Protein AF-A0A256W3R0-F1 (afdb_monomer_lite)

Radius of gyration: 32.26 Å; chains: 1; bounding box: 70×65×78 Å

Sequence (314 aa):
LNIANPFIFFFWFGALGFVGKNAVPGEILESTIVFFSGTFITIFSTDVLKSFIGGKIKGFLKPRKEILVNKIVGLLLVTFGIILIFRTLSGFGFFEQLRSNLHWGKKIEAQYNVTAGKSTLYLTLFEDKTFKERIDARGETYISSGNWHFTDSINHVFEIEILKSNLDTIKIPQIRTYKIDYRGITLYTDTSLAAYSPNGFINDANFSIKEINKSTVRIPNINNSEIDCNGWSLNAQQITNVINQSKHIESEVWENDFSTVPCMLNVQIEQAGVLYQIQVNAGGWLSVNVNDSTIYYGNYNNENNGLFLKDRQK

Foldseek 3Di:
DVVPDVVVVVVVVVVLVVLVVPPDVPCSPVSVCVVVVVVVVVVVVVVVVVVVVCVVCVVVDDVVVVVVVVVVVVVVVVVVVVVVVVVVCVVVCVVVVVVVVPCPDWDWDWDWDDDDPDTDIDTDTDDDPPDDDDFDDDPDDGDDDDPDDDPDDDFDKDKDWDCDDPPVPDNDIDIWIWGQDPRGIDGPDVPVCPPDDVVPDDLQADKAWDDKDKFFDDDPPDPLVVDDLPPADDDPVLVSVLSNQWDWDDPVVPVQWWDQHRIWMFIWMADPNDTWTKIDGLGAKIWTDDPPDITITGHPDPVCQVNHPDYTDD

Secondary structure (DSSP, 8-state):
-GGG-HHHHHHHHHHHHHHHHHSPTT-HHHHHHHHHHHHHHHHHHHHHHHHHHHHHHTTT--HHHHHHHHHHHHHHHHHHHHHHHHHHHHHTTHHHHHHHHH--S--EEEEEEEETTEEEEEEEEPPPTT-------BTTB------------S--EEEEEES--SSTT--S-EEEEEEEETTEEEE---TTS----GGG--TTS--EEEEEEEEE---TTS-GGGS--TT----HHHHHHHHHHEEEE-HHHHHHHS---SEEEEEEEEETTEEEEEEEETTSEEEEEETTEEEEEEE--GGGGGGSSSPPP-

pLDDT: mean 74.98, std 22.97, range [28.09, 98.19]

Structure (mmCIF, N/CA/C/O backbone):
data_AF-A0A256W3R0-F1
#
_entry.id   AF-A0A256W3R0-F1
#
loop_
_atom_site.group_PDB
_atom_site.id
_atom_site.type_symbol
_atom_site.label_atom_id
_atom_site.label_alt_id
_atom_site.label_comp_id
_atom_site.label_asym_id
_atom_site.label_entity_id
_atom_site.label_seq_id
_atom_site.pdbx_PDB_ins_code
_atom_site.Cartn_x
_atom_site.Cartn_y
_atom_site.Cartn_z
_atom_site.occupancy
_atom_site.B_iso_or_equiv
_atom_site.auth_seq_id
_atom_site.auth_comp_id
_atom_site.auth_asym_id
_atom_site.auth_atom_id
_atom_site.pdbx_PDB_model_num
ATOM 1 N N . LEU A 1 1 ? -40.811 -0.458 21.568 1.00 55.59 1 LEU A N 1
ATOM 2 C CA . LEU A 1 1 ? -39.475 -0.209 22.159 1.00 55.59 1 LEU A CA 1
ATOM 3 C C . LEU A 1 1 ? -38.354 -0.311 21.117 1.00 55.59 1 LEU A C 1
ATOM 5 O O . LEU A 1 1 ? -37.564 0.613 21.030 1.00 55.59 1 LEU A O 1
ATOM 9 N N . ASN A 1 2 ? -38.315 -1.359 20.281 1.00 61.06 2 ASN A N 1
ATOM 10 C CA . ASN A 1 2 ? -37.200 -1.588 19.343 1.00 61.06 2 ASN A CA 1
ATOM 11 C C . ASN A 1 2 ? -37.117 -0.597 18.160 1.00 61.06 2 ASN A C 1
ATOM 13 O O . ASN A 1 2 ? -36.021 -0.219 17.778 1.00 61.06 2 ASN A O 1
ATOM 17 N N . ILE A 1 3 ? -38.235 -0.088 17.629 1.00 66.94 3 ILE A N 1
ATOM 18 C CA . ILE A 1 3 ? -38.214 0.892 16.514 1.00 66.94 3 ILE A CA 1
ATOM 19 C C . ILE A 1 3 ? -37.519 2.216 16.892 1.00 66.94 3 ILE A C 1
ATOM 21 O O . ILE A 1 3 ? -36.976 2.896 16.030 1.00 66.94 3 ILE A O 1
ATOM 25 N N . ALA A 1 4 ? -37.484 2.568 18.180 1.00 78.31 4 ALA A N 1
ATOM 26 C CA . ALA A 1 4 ? -36.849 3.798 18.650 1.00 78.31 4 ALA A CA 1
ATOM 27 C C . ALA A 1 4 ? -35.314 3.702 18.750 1.00 78.31 4 ALA A C 1
ATOM 29 O O . ALA A 1 4 ? -34.669 4.706 19.037 1.00 78.31 4 ALA A O 1
ATOM 30 N N . ASN A 1 5 ? -34.719 2.517 18.552 1.00 82.56 5 ASN A N 1
ATOM 31 C CA . ASN A 1 5 ? -33.272 2.342 18.614 1.00 82.56 5 ASN A CA 1
ATOM 32 C C . ASN A 1 5 ? -32.648 2.509 17.212 1.00 82.56 5 ASN A C 1
ATOM 34 O O . ASN A 1 5 ? -32.756 1.588 16.397 1.00 82.56 5 ASN A O 1
ATOM 38 N N . PRO A 1 6 ? -31.941 3.619 16.927 1.00 80.94 6 PRO A N 1
ATOM 39 C CA . PRO A 1 6 ? -31.347 3.858 15.613 1.00 80.94 6 PRO A CA 1
ATOM 40 C C . PRO A 1 6 ? -30.307 2.796 15.213 1.00 80.94 6 PRO A C 1
ATOM 42 O O . PRO A 1 6 ? -30.136 2.524 14.027 1.00 80.94 6 PRO A O 1
ATOM 45 N N . PHE A 1 7 ? -29.658 2.130 16.178 1.00 80.38 7 PHE A N 1
ATOM 46 C CA . PHE A 1 7 ? -28.685 1.064 15.901 1.00 80.38 7 PHE A CA 1
ATOM 47 C C . PHE A 1 7 ? -29.295 -0.164 15.230 1.00 80.38 7 PHE A C 1
ATOM 49 O O . PHE A 1 7 ? -28.586 -0.885 14.531 1.00 80.38 7 PHE A O 1
ATOM 56 N N . ILE A 1 8 ? -30.602 -0.389 15.385 1.00 85.62 8 ILE A N 1
ATOM 57 C CA . ILE A 1 8 ? -31.283 -1.484 14.690 1.00 85.62 8 ILE A CA 1
ATOM 58 C C . ILE A 1 8 ? -31.265 -1.255 13.178 1.00 85.62 8 ILE A C 1
ATOM 60 O O . ILE A 1 8 ? -31.042 -2.202 12.429 1.00 85.62 8 ILE A O 1
ATOM 64 N N . PHE A 1 9 ? -31.412 -0.011 12.718 1.00 87.56 9 PHE A N 1
ATOM 65 C CA . PHE A 1 9 ? -31.305 0.296 11.293 1.00 87.56 9 PHE A CA 1
ATOM 66 C C . PHE A 1 9 ? -29.887 0.052 10.776 1.00 87.56 9 PHE A C 1
ATOM 68 O O . PHE A 1 9 ? -29.723 -0.618 9.760 1.00 87.56 9 PHE A O 1
ATOM 75 N N . PHE A 1 10 ? -28.861 0.513 11.500 1.00 88.81 10 PHE A N 1
ATOM 76 C CA . PHE A 1 10 ? -27.463 0.258 11.130 1.00 88.81 10 PHE A CA 1
ATOM 77 C C . PHE A 1 10 ? -27.141 -1.234 11.053 1.00 88.81 10 PHE A C 1
ATOM 79 O O . PHE A 1 10 ? -26.484 -1.669 10.109 1.00 88.81 10 PHE A O 1
ATOM 86 N N . PHE A 1 11 ? -27.639 -2.024 12.005 1.00 89.12 11 PHE A N 1
ATOM 87 C CA . PHE A 1 11 ? -27.502 -3.475 11.975 1.00 89.12 11 PHE A CA 1
ATOM 88 C C . PHE A 1 11 ? -28.120 -4.074 10.704 1.00 89.12 11 PHE A C 1
ATOM 90 O O . PHE A 1 11 ? -27.449 -4.830 10.006 1.00 89.12 11 PHE A O 1
ATOM 97 N N . TRP A 1 12 ? -29.360 -3.708 10.365 1.00 91.06 12 TRP A N 1
ATOM 98 C CA . TRP A 1 12 ? -30.035 -4.257 9.186 1.00 91.06 12 TRP A CA 1
ATOM 99 C C . TRP A 1 12 ? -29.390 -3.820 7.867 1.00 91.06 12 TRP A C 1
ATOM 101 O O . TRP A 1 12 ? -29.230 -4.651 6.975 1.00 91.06 12 TRP A O 1
ATOM 111 N N . PHE A 1 13 ? -28.946 -2.565 7.748 1.00 91.94 13 PHE A N 1
ATOM 112 C CA . PHE A 1 13 ? -28.190 -2.112 6.575 1.00 91.94 13 PHE A CA 1
ATOM 113 C C . PHE A 1 13 ? -26.840 -2.825 6.447 1.00 91.94 13 PHE A C 1
ATOM 115 O O . PHE A 1 13 ? -26.470 -3.252 5.354 1.00 91.94 13 PHE A O 1
ATOM 122 N N . GLY A 1 14 ? -26.124 -3.010 7.559 1.00 93.00 14 GLY A N 1
ATOM 123 C CA . GLY A 1 14 ? -24.871 -3.762 7.580 1.00 93.00 14 GLY A CA 1
ATOM 124 C C . GLY A 1 14 ? -25.066 -5.226 7.186 1.00 93.00 14 GLY A C 1
ATOM 125 O O . GLY A 1 14 ? -24.308 -5.750 6.373 1.00 93.00 14 GLY A O 1
ATOM 126 N N . ALA A 1 15 ? -26.115 -5.869 7.702 1.00 91.94 15 ALA A N 1
ATOM 127 C CA . ALA A 1 15 ? -26.469 -7.240 7.354 1.00 91.94 15 ALA A CA 1
ATOM 128 C C . ALA A 1 15 ? -26.817 -7.386 5.862 1.00 91.94 15 ALA A C 1
ATOM 130 O O . ALA A 1 15 ? -26.332 -8.314 5.220 1.00 91.94 15 ALA A O 1
ATOM 131 N N . LEU A 1 16 ? -27.579 -6.444 5.289 1.00 91.50 16 LEU A N 1
ATOM 132 C CA . LEU A 1 16 ? -27.865 -6.411 3.849 1.00 91.50 16 LEU A CA 1
ATOM 133 C C . LEU A 1 16 ? -26.581 -6.317 3.015 1.00 91.50 16 LEU A C 1
ATOM 135 O O . LEU A 1 16 ? -26.399 -7.100 2.084 1.00 91.50 16 LEU A O 1
ATOM 139 N N . GLY A 1 17 ? -25.667 -5.407 3.368 1.00 90.81 17 GLY A N 1
ATOM 140 C CA . GLY A 1 17 ? -24.382 -5.275 2.676 1.00 90.81 17 GLY A CA 1
ATOM 141 C C . GLY A 1 17 ? -23.506 -6.526 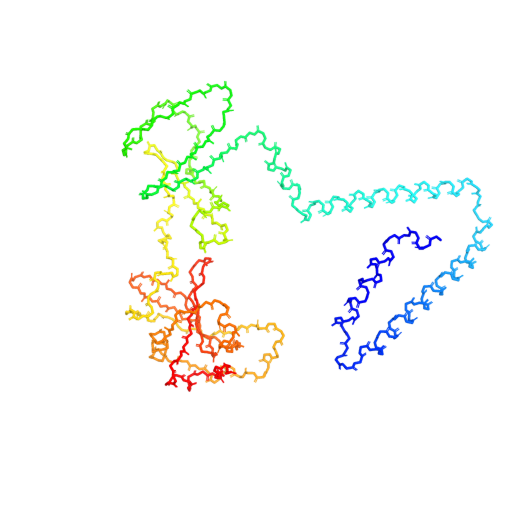2.803 1.00 90.81 17 GLY A C 1
ATOM 142 O O . GLY A 1 17 ? -22.881 -6.954 1.833 1.00 90.81 17 GLY A O 1
ATOM 143 N N . PHE A 1 18 ? -23.494 -7.149 3.983 1.00 91.75 18 PHE A N 1
ATOM 144 C CA . PHE A 1 18 ? -22.733 -8.369 4.239 1.00 91.75 18 PHE A CA 1
ATOM 145 C C . PHE A 1 18 ? -23.254 -9.565 3.434 1.00 91.75 18 PHE A C 1
ATOM 147 O O . PHE A 1 18 ? -22.459 -10.276 2.821 1.00 91.75 18 PHE A O 1
ATOM 154 N N . VAL A 1 19 ? -24.571 -9.782 3.403 1.00 91.69 19 VAL A N 1
ATOM 155 C CA . VAL A 1 19 ? -25.177 -10.866 2.614 1.00 91.69 19 VAL A CA 1
ATOM 156 C C . VAL A 1 19 ? -24.982 -10.611 1.122 1.00 91.69 19 VAL A C 1
ATOM 158 O O . VAL A 1 19 ? -24.595 -11.526 0.404 1.00 91.69 19 VAL A O 1
ATOM 161 N N . GLY A 1 20 ? -25.152 -9.367 0.662 1.00 88.12 20 GLY A N 1
ATOM 162 C CA . GLY A 1 20 ? -24.947 -9.009 -0.742 1.00 88.12 20 GLY A CA 1
ATOM 163 C C . GLY A 1 20 ? -23.524 -9.282 -1.239 1.00 88.12 20 GLY A C 1
ATOM 164 O O . GLY A 1 20 ? -23.352 -9.754 -2.356 1.00 88.12 20 GLY A O 1
ATOM 165 N N . LYS A 1 21 ? -22.504 -9.042 -0.403 1.00 89.00 21 LYS A N 1
ATOM 166 C CA . LYS A 1 21 ? -21.099 -9.299 -0.760 1.00 89.00 21 LYS A CA 1
ATOM 167 C C . LYS A 1 21 ? -20.730 -10.788 -0.760 1.00 89.00 21 LYS A C 1
ATOM 169 O O . LYS A 1 21 ? -19.863 -11.187 -1.528 1.00 89.00 21 LYS A O 1
ATOM 174 N N . ASN A 1 22 ? -21.334 -11.584 0.122 1.00 87.69 22 ASN A N 1
ATOM 175 C CA . ASN A 1 22 ? -20.954 -12.987 0.336 1.00 87.69 22 ASN A CA 1
ATOM 176 C C . ASN A 1 22 ? -21.900 -13.997 -0.331 1.00 87.69 22 ASN A C 1
ATOM 178 O O . ASN A 1 22 ? -21.704 -15.201 -0.180 1.00 87.69 22 ASN A O 1
ATOM 182 N N . ALA A 1 23 ? -22.935 -13.532 -1.029 1.00 86.88 23 ALA A N 1
ATOM 183 C CA . ALA 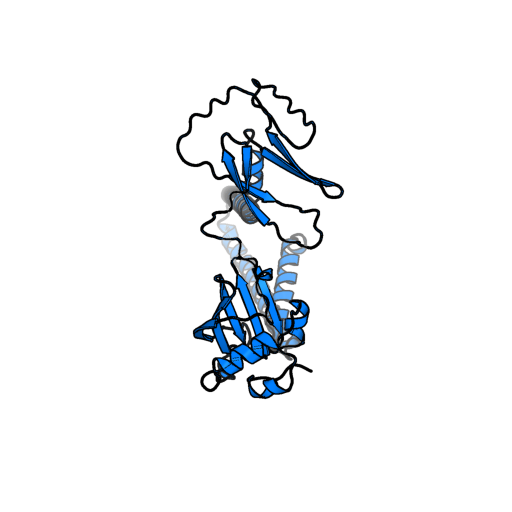A 1 23 ? -23.847 -14.405 -1.747 1.00 86.88 23 ALA A CA 1
ATOM 184 C C . ALA A 1 23 ? -23.149 -15.091 -2.931 1.00 86.88 23 ALA A C 1
ATOM 186 O O . ALA A 1 23 ? -22.358 -14.476 -3.650 1.00 86.88 23 ALA A O 1
ATOM 187 N N . VAL A 1 24 ? -23.483 -16.364 -3.153 1.00 83.81 24 VAL A N 1
ATOM 188 C CA . VAL A 1 24 ? -23.011 -17.121 -4.317 1.00 83.81 24 VAL A CA 1
ATOM 189 C C . VAL A 1 24 ? -23.546 -16.454 -5.596 1.00 83.81 24 VAL A C 1
ATOM 191 O O . VAL A 1 24 ? -24.736 -16.113 -5.650 1.00 83.81 24 VAL A O 1
ATOM 194 N N . PRO A 1 25 ? -22.704 -16.239 -6.628 1.00 77.69 25 PRO A N 1
ATOM 195 C CA . PRO A 1 25 ? -23.140 -15.634 -7.883 1.00 77.69 25 PRO A CA 1
ATOM 196 C C . PRO A 1 25 ? -24.306 -16.423 -8.497 1.00 77.69 25 PRO A C 1
ATOM 198 O O . PRO A 1 25 ? -24.154 -17.591 -8.833 1.00 77.69 25 PRO A O 1
ATOM 201 N N . GLY A 1 26 ? -25.472 -15.782 -8.633 1.00 82.38 26 GLY A N 1
ATOM 202 C CA . GLY A 1 26 ? -26.696 -16.399 -9.167 1.00 82.38 26 GLY A CA 1
ATOM 203 C C . GLY A 1 26 ? -27.742 -16.823 -8.124 1.00 82.38 26 GLY A C 1
ATOM 204 O O . GLY A 1 26 ? -28.896 -17.012 -8.494 1.00 82.38 26 GLY A O 1
ATOM 205 N N . GLU A 1 27 ? -27.402 -16.871 -6.829 1.00 85.06 27 GLU A N 1
ATOM 206 C CA . GLU A 1 27 ? -28.286 -17.366 -5.748 1.00 85.06 27 GLU A CA 1
ATOM 207 C C . GLU A 1 27 ? -28.503 -16.337 -4.617 1.00 85.06 27 GLU A C 1
ATOM 209 O O . GLU A 1 27 ? -28.753 -16.664 -3.452 1.00 85.06 27 GLU A O 1
ATOM 214 N N . ILE A 1 28 ? -28.423 -15.047 -4.954 1.00 87.12 28 ILE A N 1
ATOM 215 C CA . ILE A 1 28 ? -28.538 -13.935 -3.993 1.00 87.12 28 ILE A CA 1
ATOM 216 C C . ILE A 1 28 ? -29.867 -13.984 -3.230 1.00 87.12 28 ILE A C 1
ATOM 218 O O . ILE A 1 28 ? -29.914 -13.733 -2.023 1.00 87.12 28 ILE A O 1
ATOM 222 N N . LEU A 1 29 ? -30.953 -14.319 -3.928 1.00 88.25 29 LEU A N 1
ATOM 223 C CA . LEU A 1 29 ? -32.300 -14.308 -3.369 1.00 88.25 29 LEU A CA 1
ATOM 224 C C . LEU A 1 29 ? -32.489 -15.427 -2.333 1.00 88.25 29 LEU A C 1
ATOM 226 O O . LEU A 1 29 ? -33.013 -15.170 -1.250 1.00 88.25 29 LEU A O 1
ATOM 230 N N . GLU A 1 30 ? -31.987 -16.631 -2.612 1.00 89.50 30 GLU A N 1
ATOM 231 C CA . GLU A 1 30 ? -32.064 -17.771 -1.692 1.00 89.50 30 GLU A CA 1
ATOM 232 C C . GLU A 1 30 ? -31.201 -17.548 -0.446 1.00 89.50 30 GLU A C 1
ATOM 234 O O . GLU A 1 30 ? -31.698 -17.650 0.679 1.00 89.50 30 GLU A O 1
ATOM 239 N N . SER A 1 31 ? -29.950 -17.114 -0.634 1.00 87.62 31 SER A N 1
ATOM 240 C CA . SER A 1 31 ? -29.038 -16.784 0.471 1.00 87.62 31 SER A CA 1
ATOM 241 C C . SER A 1 31 ? -29.624 -15.709 1.396 1.00 87.62 31 SER A C 1
ATOM 243 O O . SER A 1 31 ? -29.526 -15.800 2.623 1.00 87.62 31 SER A O 1
ATOM 245 N N . THR A 1 32 ? -30.296 -14.709 0.817 1.00 92.12 32 THR A N 1
ATOM 246 C CA . THR A 1 32 ? -30.969 -13.646 1.574 1.00 92.12 32 THR A CA 1
ATOM 247 C C . THR A 1 32 ? -32.156 -14.192 2.363 1.00 92.12 32 THR A C 1
ATOM 249 O O . THR A 1 32 ? -32.267 -13.931 3.561 1.00 92.12 32 THR A O 1
ATOM 252 N N . ILE A 1 33 ? -33.028 -14.990 1.742 1.00 93.94 33 ILE A N 1
ATOM 253 C CA . ILE A 1 33 ? -34.192 -15.562 2.431 1.00 93.94 33 ILE A CA 1
ATOM 254 C C . ILE A 1 33 ? -33.752 -16.439 3.607 1.00 93.94 33 ILE A C 1
ATOM 256 O O . ILE A 1 33 ? -34.285 -16.287 4.709 1.00 93.94 33 ILE A O 1
ATOM 260 N N . VAL A 1 34 ? -32.761 -17.313 3.413 1.00 93.69 34 VAL A N 1
ATOM 261 C CA . VAL A 1 34 ? -32.256 -18.207 4.468 1.00 93.69 34 VAL A CA 1
ATOM 262 C C . VAL A 1 34 ? -31.648 -17.406 5.622 1.00 93.69 34 VAL A C 1
ATOM 264 O O . VAL A 1 34 ? -31.989 -17.641 6.783 1.00 93.69 34 VAL A O 1
ATOM 267 N N . PHE A 1 35 ? -30.816 -16.405 5.324 1.00 93.62 35 PHE A N 1
ATOM 268 C CA . PHE A 1 35 ? -30.187 -15.576 6.351 1.00 93.62 35 PHE A CA 1
ATOM 269 C C . PHE A 1 35 ? -31.214 -14.790 7.181 1.00 93.62 35 PHE A C 1
ATOM 271 O O . PHE A 1 35 ? -31.195 -14.825 8.417 1.00 93.62 35 PHE A O 1
ATOM 278 N N . PHE A 1 36 ? -32.133 -14.085 6.516 1.00 94.44 36 PHE A N 1
ATOM 279 C CA . PHE A 1 36 ? -33.106 -13.238 7.204 1.00 94.44 36 PHE A CA 1
ATOM 280 C C . PHE A 1 36 ? -34.143 -14.069 7.959 1.00 94.44 36 PHE A C 1
ATOM 282 O O . PHE A 1 36 ? -34.451 -13.743 9.105 1.00 94.44 36 PHE A O 1
ATOM 289 N N . SER A 1 37 ? -34.636 -15.168 7.381 1.00 96.06 37 SER A N 1
ATOM 290 C CA . SER A 1 37 ? -35.574 -16.062 8.073 1.00 96.06 37 SER A CA 1
ATOM 291 C C . SER A 1 37 ? -34.955 -16.675 9.332 1.00 96.06 37 SER A C 1
ATOM 293 O O . SER A 1 37 ? -35.567 -16.605 10.399 1.00 96.06 37 SER A O 1
ATOM 295 N N . GLY A 1 38 ? -33.714 -17.172 9.259 1.00 95.75 38 GLY A N 1
ATOM 296 C CA . GLY A 1 38 ? -32.992 -17.686 10.425 1.00 95.75 38 GLY A CA 1
ATOM 297 C C . GLY A 1 38 ? -32.769 -16.616 11.499 1.00 95.75 38 GLY A C 1
ATOM 298 O O . GLY A 1 38 ? -32.962 -16.871 12.693 1.00 95.75 38 GLY A O 1
ATOM 299 N N . THR A 1 39 ? -32.448 -15.387 11.084 1.00 94.38 39 THR A N 1
ATOM 300 C CA . THR A 1 39 ? -32.289 -14.246 11.999 1.00 94.38 39 THR A CA 1
ATOM 301 C C . THR A 1 39 ? -33.607 -13.902 12.701 1.00 94.38 39 THR A C 1
ATOM 303 O O . THR A 1 39 ? -33.631 -13.766 13.926 1.00 94.38 39 THR A O 1
ATOM 306 N N . PHE A 1 40 ? -34.722 -13.819 11.967 1.00 93.62 40 PHE A N 1
ATOM 307 C CA . PHE A 1 40 ? -36.040 -13.533 12.544 1.00 93.62 40 PHE A CA 1
ATOM 308 C C . PHE A 1 40 ? -36.514 -14.621 13.503 1.00 93.62 40 PHE A C 1
ATOM 310 O O . PHE A 1 40 ? -37.000 -14.292 14.585 1.00 93.62 40 PHE A O 1
ATOM 317 N N . ILE A 1 41 ? -36.332 -15.895 13.147 1.00 97.25 41 ILE A N 1
ATOM 318 C CA . ILE A 1 41 ? -36.652 -17.023 14.028 1.00 97.25 41 ILE A CA 1
ATOM 319 C C . ILE A 1 41 ? -35.844 -16.911 15.320 1.00 97.25 41 ILE A C 1
ATOM 321 O O . ILE A 1 41 ? -36.417 -16.976 16.401 1.00 97.25 41 ILE A O 1
ATOM 325 N N . THR A 1 42 ? -34.538 -16.659 15.229 1.00 95.31 42 THR A N 1
ATOM 326 C CA . THR A 1 42 ? -33.675 -16.529 16.411 1.00 95.31 42 THR A CA 1
ATOM 327 C C . THR A 1 42 ? -34.110 -15.373 17.311 1.00 95.31 42 THR A C 1
ATOM 329 O O . THR A 1 42 ? -34.210 -15.551 18.527 1.00 95.31 42 THR A O 1
ATOM 332 N N . ILE A 1 43 ? -34.411 -14.200 16.740 1.00 92.44 43 ILE A N 1
ATOM 333 C CA . ILE A 1 43 ? -34.906 -13.040 17.499 1.00 92.44 43 ILE A CA 1
ATOM 334 C C . ILE A 1 43 ? -36.232 -13.383 18.181 1.00 92.44 43 ILE A C 1
ATOM 336 O O . ILE A 1 43 ? -36.367 -13.188 19.389 1.00 92.44 43 ILE A O 1
ATOM 340 N N . PHE A 1 44 ? -37.179 -13.950 17.433 1.00 93.31 44 PHE A N 1
ATOM 341 C CA . PHE A 1 44 ? -38.486 -14.342 17.949 1.00 93.31 44 PHE A CA 1
ATOM 342 C C . PHE A 1 44 ? -38.367 -15.369 19.081 1.00 93.31 44 PHE A C 1
ATOM 344 O O . PHE A 1 44 ? -38.905 -15.155 20.166 1.00 93.31 44 PHE A O 1
ATOM 351 N N . SER A 1 45 ? -37.605 -16.446 18.874 1.00 96.06 45 SER A N 1
ATOM 352 C CA . SER A 1 45 ? -37.345 -17.469 19.889 1.00 96.06 45 SER A CA 1
ATOM 353 C C . SER A 1 45 ? -36.694 -16.874 21.134 1.00 96.06 45 SER A C 1
ATOM 355 O O . SER A 1 45 ? -37.090 -17.199 22.253 1.00 96.06 45 SER A O 1
ATOM 357 N N . THR A 1 46 ? -35.734 -15.966 20.958 1.00 94.25 46 THR A N 1
ATOM 358 C CA . THR A 1 46 ? -35.061 -15.295 22.073 1.00 94.25 46 THR A CA 1
ATOM 359 C C . THR A 1 46 ? -36.027 -14.406 22.858 1.00 94.25 46 THR A C 1
ATOM 361 O O . THR A 1 46 ? -35.981 -14.390 24.087 1.00 94.25 46 THR A O 1
ATOM 364 N N . ASP A 1 47 ? -36.932 -13.689 22.193 1.00 92.25 47 ASP A N 1
ATOM 365 C CA . ASP A 1 47 ? -37.907 -12.823 22.863 1.00 92.25 47 ASP A CA 1
ATOM 366 C C . ASP A 1 47 ? -39.013 -13.617 23.572 1.00 92.25 47 ASP A C 1
ATOM 368 O O . ASP A 1 47 ? -39.372 -13.289 24.708 1.00 92.25 47 ASP A O 1
ATOM 372 N N . VAL A 1 48 ? -39.482 -14.720 22.978 1.00 94.62 48 VAL A N 1
ATOM 373 C CA . VAL A 1 48 ? -40.375 -15.676 23.656 1.00 94.62 48 VAL A CA 1
ATOM 374 C C . VAL A 1 48 ? -39.692 -16.245 24.901 1.00 94.62 48 VAL A C 1
ATOM 376 O O . VAL A 1 48 ? -40.288 -16.262 25.981 1.00 94.62 48 VAL A O 1
ATOM 379 N N . LEU A 1 49 ? -38.422 -16.643 24.785 1.00 94.44 49 LEU A N 1
ATOM 380 C CA . LEU A 1 49 ? -37.646 -17.174 25.902 1.00 94.44 49 LEU A CA 1
ATOM 381 C C . LEU A 1 49 ? -37.473 -16.136 27.021 1.00 94.44 49 LEU A C 1
ATOM 383 O O . LEU A 1 49 ? -37.676 -16.465 28.190 1.00 94.44 49 LEU A O 1
ATOM 387 N N . LYS A 1 50 ? -37.168 -14.875 26.689 1.00 88.81 50 LYS A N 1
ATOM 388 C CA . LYS A 1 50 ? -37.099 -13.777 27.670 1.00 88.81 50 LYS A CA 1
ATOM 389 C C . LYS A 1 50 ? -38.427 -13.576 28.392 1.00 88.81 50 LYS A C 1
ATOM 391 O O . LYS A 1 50 ? -38.426 -13.394 29.606 1.00 88.81 50 LYS A O 1
ATOM 396 N N . SER A 1 51 ? -39.546 -13.623 27.670 1.00 91.44 51 SER A N 1
ATOM 397 C CA . SER A 1 51 ? -40.881 -13.475 28.259 1.00 91.44 51 SER A CA 1
ATOM 398 C C . SER A 1 51 ? -41.195 -14.617 29.233 1.00 91.44 51 SER A C 1
ATOM 400 O O . SER A 1 51 ? -41.624 -14.386 30.367 1.00 91.44 51 SER A O 1
ATOM 402 N N . PHE A 1 52 ? -40.867 -15.853 28.841 1.00 93.31 52 PHE A N 1
ATOM 403 C CA . PHE A 1 52 ? -41.030 -17.032 29.690 1.00 93.31 52 PHE A CA 1
ATOM 404 C C . PHE A 1 52 ? -40.164 -16.966 30.957 1.00 93.31 52 PHE A C 1
ATOM 406 O O . PHE A 1 52 ? -40.646 -17.187 32.071 1.00 93.31 52 PHE A O 1
ATOM 413 N N . ILE A 1 53 ? -38.886 -16.612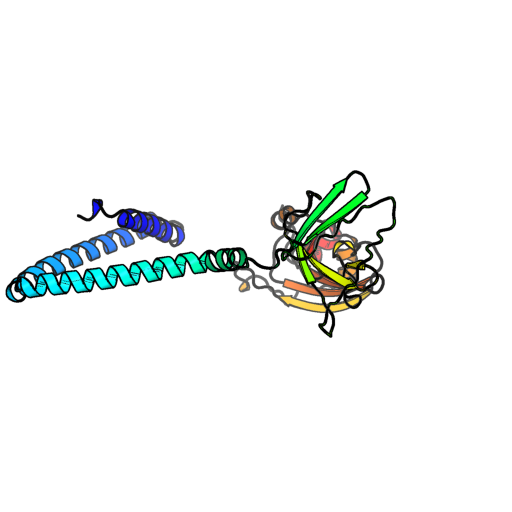 30.802 1.00 91.94 53 ILE A N 1
ATOM 414 C CA . ILE A 1 53 ? -37.951 -16.442 31.918 1.00 91.94 53 ILE A CA 1
ATOM 415 C C . ILE A 1 53 ? -38.406 -15.296 32.831 1.00 91.94 53 ILE A C 1
ATOM 417 O O . ILE A 1 53 ? -38.388 -15.447 34.053 1.00 91.94 53 ILE A O 1
ATOM 421 N N . GLY A 1 54 ? -38.881 -14.184 32.267 1.00 88.69 54 GLY A N 1
ATOM 422 C CA . GLY A 1 54 ? -39.411 -13.047 33.019 1.00 88.69 54 GLY A CA 1
ATOM 423 C C . GLY A 1 54 ? -40.557 -13.443 33.951 1.00 88.69 54 GLY A C 1
ATOM 424 O O . GLY A 1 54 ? -40.584 -13.019 35.107 1.00 88.69 54 GLY A O 1
ATOM 425 N N . GLY A 1 55 ? -41.442 -14.336 33.495 1.00 87.88 55 GLY A N 1
ATOM 426 C CA . GLY A 1 55 ? -42.512 -14.906 34.317 1.00 87.88 55 GLY A CA 1
ATOM 427 C C . GLY A 1 55 ? -41.999 -15.651 35.554 1.00 87.88 55 GLY A C 1
ATOM 428 O O . GLY A 1 55 ? -42.523 -15.451 36.650 1.00 87.88 55 GLY A O 1
ATOM 429 N N . LYS A 1 56 ? -40.931 -16.449 35.415 1.00 86.50 56 LYS A N 1
ATOM 430 C CA . LYS A 1 56 ? -40.307 -17.166 36.544 1.00 86.50 56 LYS A CA 1
ATOM 431 C C . LYS A 1 56 ? -39.492 -16.252 37.460 1.00 86.50 56 LYS A C 1
ATOM 433 O O . LYS A 1 56 ? -39.494 -16.438 38.674 1.00 86.50 56 LYS A O 1
ATOM 438 N N . ILE A 1 57 ? -38.813 -15.253 36.900 1.00 87.50 57 ILE A N 1
ATOM 439 C CA . ILE A 1 57 ? -37.953 -14.333 37.658 1.00 87.50 57 ILE A CA 1
ATOM 440 C C . ILE A 1 57 ? -38.774 -13.313 38.467 1.00 87.50 57 ILE A C 1
ATOM 442 O O . ILE A 1 57 ? -38.292 -12.816 39.488 1.00 87.50 57 ILE A O 1
ATOM 446 N N . LYS A 1 58 ? -40.033 -13.045 38.092 1.00 80.00 58 LYS A N 1
ATOM 447 C CA . LYS A 1 58 ? -40.916 -12.090 38.788 1.00 80.00 58 LYS A CA 1
ATOM 448 C C . LYS A 1 58 ? -41.051 -12.358 40.295 1.00 80.00 58 LYS A C 1
ATOM 450 O O . LYS A 1 58 ? -41.155 -11.411 41.066 1.00 80.00 58 LYS A O 1
ATOM 455 N N . GLY A 1 59 ? -40.986 -13.619 40.734 1.00 81.25 59 GLY A N 1
ATOM 456 C CA . GLY A 1 59 ? -41.010 -13.974 42.162 1.00 81.25 59 GLY A CA 1
ATOM 457 C C . GLY A 1 59 ? -39.725 -13.625 42.932 1.00 81.25 59 GLY A C 1
ATOM 458 O O . GLY A 1 59 ? -39.754 -13.481 44.152 1.00 81.25 59 GLY A O 1
ATOM 459 N N . PHE A 1 60 ? -38.599 -13.460 42.235 1.00 80.94 60 PHE A N 1
ATOM 460 C CA . PHE A 1 60 ? -37.282 -13.200 42.826 1.00 80.94 60 PHE A CA 1
ATOM 461 C C . PHE A 1 60 ? -36.914 -11.704 42.842 1.00 80.94 60 PHE A C 1
ATOM 463 O O . PHE A 1 60 ? -36.098 -11.255 43.653 1.00 80.94 60 PHE A O 1
ATOM 470 N N . LEU A 1 61 ? -37.542 -10.902 41.978 1.00 80.69 61 LEU A N 1
ATOM 471 C CA . LEU A 1 61 ? -37.300 -9.465 41.862 1.00 80.69 61 LEU A CA 1
ATOM 472 C C . LEU A 1 61 ? -38.113 -8.676 42.893 1.00 80.69 61 LEU A C 1
ATOM 474 O O . LEU A 1 61 ? -39.178 -8.133 42.616 1.00 80.69 61 LEU A O 1
ATOM 478 N N . LYS A 1 62 ? -37.579 -8.570 44.114 1.00 87.25 62 LYS A N 1
ATOM 479 C CA . LYS A 1 62 ? -38.055 -7.558 45.070 1.00 87.25 62 LYS A CA 1
ATOM 480 C C . LYS A 1 62 ? -37.720 -6.153 44.530 1.00 87.25 62 LYS A C 1
ATOM 482 O O . LYS A 1 62 ? -36.607 -5.982 44.028 1.00 87.25 62 LYS A O 1
ATOM 487 N N . PRO A 1 63 ? -38.567 -5.124 44.740 1.00 88.31 63 PRO A N 1
ATOM 488 C CA . PRO A 1 63 ? -38.354 -3.766 44.207 1.00 88.31 63 PRO A CA 1
ATOM 489 C C . PRO A 1 63 ? -36.964 -3.177 44.504 1.00 88.31 63 PRO A C 1
ATOM 491 O O . PRO A 1 63 ? -36.362 -2.486 43.688 1.00 88.31 63 PRO A O 1
ATOM 494 N N . ARG A 1 64 ? -36.389 -3.511 45.669 1.00 89.44 64 ARG A N 1
ATOM 495 C CA . ARG A 1 64 ? -35.034 -3.076 46.054 1.00 89.44 64 ARG A CA 1
ATOM 496 C C . ARG A 1 64 ? -33.924 -3.675 45.179 1.00 89.44 64 ARG A C 1
ATOM 498 O O . ARG A 1 64 ? -32.895 -3.035 44.988 1.00 89.44 64 ARG A O 1
ATOM 505 N N . LYS A 1 65 ? -34.099 -4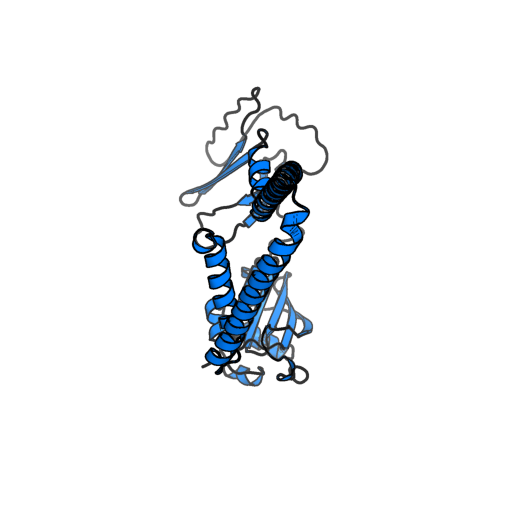.903 44.680 1.00 89.69 65 LYS A N 1
ATOM 506 C CA . LYS A 1 65 ? -33.119 -5.583 43.819 1.00 89.69 65 LYS A CA 1
ATOM 507 C C . LYS A 1 65 ? -33.177 -5.052 42.388 1.00 89.69 65 LYS A C 1
ATOM 509 O O . LYS A 1 65 ? -32.125 -4.898 41.784 1.00 89.69 65 LYS A O 1
ATOM 514 N N . GLU A 1 66 ? -34.358 -4.691 41.894 1.00 88.75 66 GLU A N 1
ATOM 515 C CA . GLU A 1 66 ? -34.528 -4.087 40.566 1.00 88.75 66 GLU A CA 1
ATOM 516 C C . GLU A 1 66 ? -33.783 -2.749 40.442 1.00 88.75 66 GLU A C 1
ATOM 518 O O . GLU A 1 66 ? -33.025 -2.540 39.498 1.00 88.75 66 GLU A O 1
ATOM 523 N N . ILE A 1 67 ? -33.884 -1.886 41.460 1.00 93.38 67 ILE A N 1
ATOM 524 C CA . ILE A 1 67 ? -33.142 -0.615 41.499 1.00 93.38 67 ILE A CA 1
ATOM 525 C C . ILE A 1 67 ? -31.622 -0.852 41.508 1.00 93.38 67 ILE A C 1
ATOM 527 O O . ILE A 1 67 ? -30.881 -0.123 40.848 1.00 93.38 67 ILE A O 1
ATOM 531 N N . LEU A 1 68 ? -31.143 -1.868 42.238 1.00 92.81 68 LEU A N 1
ATOM 532 C CA . LEU A 1 68 ? -29.719 -2.215 42.273 1.00 92.81 68 LEU A CA 1
ATOM 533 C C . LEU A 1 68 ? -29.230 -2.699 40.900 1.00 92.81 68 LEU A C 1
ATOM 535 O O . LEU A 1 68 ? -28.183 -2.253 40.439 1.00 92.81 68 LEU A O 1
ATOM 539 N N . VAL A 1 69 ? -30.002 -3.563 40.236 1.00 91.75 69 VAL A N 1
ATOM 540 C CA . VAL A 1 69 ? -29.684 -4.063 38.891 1.00 91.75 69 VAL A CA 1
ATOM 541 C C . VAL A 1 69 ? -29.643 -2.912 37.887 1.00 91.75 69 VAL A C 1
ATOM 543 O O . VAL A 1 69 ? -28.658 -2.787 37.166 1.00 91.75 69 VAL A O 1
ATOM 546 N N . ASN A 1 70 ? -30.633 -2.016 37.895 1.00 92.25 70 ASN A N 1
ATOM 547 C CA . ASN A 1 70 ? -30.660 -0.870 36.981 1.00 92.25 70 ASN A CA 1
ATOM 548 C C . ASN A 1 70 ? -29.460 0.069 37.186 1.00 92.25 70 ASN A C 1
ATOM 550 O O . ASN A 1 70 ? -28.899 0.564 36.210 1.00 92.25 70 ASN A O 1
ATOM 554 N N . LYS A 1 71 ? -29.005 0.267 38.432 1.00 95.19 71 LYS A N 1
ATOM 555 C CA . LYS A 1 71 ? -27.776 1.029 38.713 1.00 95.19 71 LYS A CA 1
ATOM 556 C C . LYS A 1 71 ? -26.523 0.338 38.174 1.00 95.19 71 LYS A C 1
ATOM 558 O O . LYS A 1 71 ? -25.677 1.012 37.595 1.00 95.19 71 LYS A O 1
ATOM 563 N N . ILE A 1 72 ? -26.407 -0.981 38.341 1.00 96.00 72 ILE A N 1
ATOM 564 C CA . ILE A 1 72 ? -25.267 -1.756 37.827 1.00 96.00 72 ILE A CA 1
ATOM 565 C C . ILE A 1 72 ? -25.238 -1.711 36.296 1.00 96.00 72 ILE A C 1
ATOM 567 O O . ILE A 1 72 ? -24.194 -1.427 35.715 1.00 96.00 72 ILE A O 1
ATOM 571 N N . VAL A 1 73 ? -26.381 -1.932 35.641 1.00 93.31 73 VAL A N 1
ATOM 572 C CA . VAL A 1 73 ? -26.494 -1.869 34.176 1.00 93.31 73 VAL A CA 1
ATOM 573 C C . VAL A 1 73 ? -26.166 -0.465 33.669 1.00 93.31 73 VAL A C 1
ATOM 575 O O . VAL A 1 73 ? -25.401 -0.330 32.720 1.00 93.31 73 VAL A O 1
ATOM 578 N N . GLY A 1 74 ? -26.674 0.580 34.329 1.00 94.56 74 GLY A N 1
ATOM 579 C CA . GLY A 1 74 ? -26.335 1.964 33.998 1.00 94.56 74 GLY A CA 1
ATOM 580 C C . GLY A 1 74 ? -24.835 2.247 34.109 1.00 94.56 74 GLY A C 1
ATOM 581 O O . GLY A 1 74 ? -24.258 2.818 33.188 1.00 94.56 74 GLY A O 1
ATOM 582 N N . LEU A 1 75 ? -24.184 1.795 35.188 1.00 97.31 75 LEU A N 1
ATOM 583 C CA . LEU A 1 75 ? -22.739 1.953 35.370 1.00 97.31 75 LEU A CA 1
ATOM 584 C C . LEU A 1 75 ? -21.949 1.235 34.267 1.00 97.31 75 LEU A C 1
ATOM 586 O O . LEU A 1 75 ? -21.059 1.834 33.672 1.00 97.31 75 LEU A O 1
ATOM 590 N N . LEU A 1 76 ? -22.315 -0.011 33.951 1.00 95.56 76 LEU A N 1
ATOM 591 C CA . LEU A 1 76 ? -21.686 -0.776 32.873 1.00 95.56 76 LEU A CA 1
ATOM 592 C C . LEU A 1 76 ? -21.845 -0.085 31.516 1.00 95.56 76 LEU A C 1
ATOM 594 O O . LEU A 1 76 ? -20.870 0.013 30.775 1.00 95.56 76 LEU A O 1
ATOM 598 N N . LEU A 1 77 ? -23.037 0.432 31.202 1.00 91.75 77 LEU A N 1
ATOM 599 C CA . LEU A 1 77 ? -23.287 1.161 29.956 1.00 91.75 77 LEU A CA 1
ATOM 600 C C . LEU A 1 77 ? -22.454 2.445 29.863 1.00 91.75 77 LEU A C 1
ATOM 602 O O . LEU A 1 77 ? -21.904 2.727 28.800 1.00 91.75 77 LEU A O 1
ATOM 606 N N . VAL A 1 78 ? -22.300 3.191 30.963 1.00 96.50 78 VAL A N 1
ATOM 607 C CA . VAL A 1 78 ? -21.436 4.384 31.010 1.00 96.50 78 VAL A CA 1
ATOM 608 C C . VAL A 1 78 ? -19.973 4.004 30.785 1.00 96.50 78 VAL A C 1
ATOM 610 O O . VAL A 1 78 ? -19.312 4.608 29.943 1.00 96.50 78 VAL A O 1
ATOM 613 N N . THR A 1 79 ? -19.468 2.977 31.474 1.00 96.69 79 THR A N 1
ATOM 614 C CA . THR A 1 79 ? -18.089 2.500 31.288 1.00 96.69 79 THR A CA 1
ATOM 615 C C . THR A 1 79 ? -17.843 2.049 29.848 1.00 96.69 79 THR A C 1
ATOM 617 O O . THR A 1 79 ? -16.833 2.421 29.253 1.00 96.69 79 THR A O 1
ATOM 620 N N . PHE A 1 80 ? -18.780 1.305 29.254 1.00 93.38 80 PHE A N 1
ATOM 621 C CA . PHE A 1 80 ? -18.667 0.848 27.870 1.00 93.38 80 PHE A CA 1
ATOM 622 C C . PHE A 1 80 ? -18.697 2.016 26.875 1.00 93.38 80 PHE A C 1
ATOM 624 O O . PHE A 1 80 ? -17.897 2.051 25.942 1.00 93.38 80 PHE A O 1
ATOM 631 N N . GLY A 1 81 ? -19.565 3.007 27.103 1.00 92.81 81 GLY A N 1
ATOM 632 C CA . GLY A 1 81 ? -19.619 4.233 26.307 1.00 92.81 81 GLY A CA 1
ATOM 633 C C . GLY A 1 81 ? -18.308 5.019 26.349 1.00 92.81 81 GLY A C 1
ATOM 634 O O . GLY A 1 81 ? -17.795 5.402 25.301 1.00 92.81 81 GLY A O 1
ATOM 635 N N . ILE A 1 82 ? -17.715 5.185 27.536 1.00 96.00 82 ILE A N 1
ATOM 636 C CA . ILE A 1 82 ? -16.409 5.840 27.702 1.00 96.00 82 ILE A CA 1
ATOM 637 C C . ILE A 1 82 ? -15.327 5.085 26.920 1.00 96.00 82 ILE A C 1
ATOM 639 O O . ILE A 1 82 ? -14.590 5.701 26.152 1.00 96.00 82 ILE A O 1
ATOM 643 N N . ILE A 1 83 ? -15.260 3.755 27.048 1.00 94.38 83 ILE A N 1
ATOM 644 C CA . ILE A 1 83 ? -14.287 2.925 26.317 1.00 94.38 83 ILE A CA 1
ATOM 645 C C . ILE A 1 83 ? -14.445 3.091 24.800 1.00 94.38 83 ILE A C 1
ATOM 647 O O . ILE A 1 83 ? -13.448 3.248 24.095 1.00 94.38 83 ILE A O 1
ATOM 651 N N . LEU A 1 84 ? -15.680 3.082 24.288 1.00 87.44 84 LEU A N 1
ATOM 652 C CA . LEU A 1 84 ? -15.943 3.256 22.858 1.00 87.44 84 LEU A CA 1
ATOM 653 C C . LEU A 1 84 ? -15.552 4.649 22.357 1.00 87.44 84 LEU A C 1
ATOM 655 O O . LEU A 1 84 ? -14.980 4.752 21.272 1.00 87.44 84 LEU A O 1
ATOM 659 N N . ILE A 1 85 ? -15.797 5.701 23.143 1.00 91.94 85 ILE A N 1
ATOM 660 C CA . ILE A 1 85 ? -15.354 7.064 22.820 1.00 91.94 85 ILE A CA 1
ATOM 661 C C . ILE A 1 85 ? -13.826 7.108 22.749 1.00 91.94 85 ILE A C 1
ATOM 663 O O . ILE A 1 85 ? -13.283 7.524 21.730 1.00 91.94 85 ILE A O 1
ATOM 667 N N . PHE A 1 86 ? -13.122 6.608 23.769 1.00 92.00 86 PHE A N 1
ATOM 668 C CA . PHE A 1 86 ? -11.655 6.593 23.776 1.00 92.00 86 PHE A CA 1
ATOM 669 C C . PHE A 1 86 ? -11.073 5.801 22.606 1.00 92.00 86 PHE A C 1
ATOM 671 O O . PHE A 1 86 ? -10.159 6.287 21.947 1.00 92.00 86 PHE A O 1
ATOM 678 N N . ARG A 1 87 ? -11.621 4.617 22.312 1.00 87.94 87 ARG A N 1
ATOM 679 C CA . ARG A 1 87 ? -11.178 3.778 21.191 1.00 87.94 87 ARG A CA 1
ATOM 680 C C . ARG A 1 87 ? -11.418 4.443 19.836 1.00 87.94 87 ARG A C 1
ATOM 682 O O . ARG A 1 87 ? -10.595 4.315 18.936 1.00 87.94 87 ARG A O 1
ATOM 689 N N . THR A 1 88 ? -12.546 5.130 19.681 1.00 85.12 88 THR A N 1
ATOM 690 C CA . THR A 1 88 ? -12.865 5.841 18.438 1.00 85.12 88 THR A CA 1
ATOM 691 C C . THR A 1 88 ? -11.933 7.035 18.255 1.00 85.12 88 THR A C 1
ATOM 693 O O . THR A 1 88 ? -11.365 7.207 17.183 1.00 85.12 88 THR A O 1
ATOM 696 N N . LEU A 1 89 ? -11.710 7.816 19.314 1.00 85.69 89 LEU A N 1
ATOM 697 C CA . LEU A 1 89 ? -10.812 8.969 19.284 1.00 85.69 89 LEU A CA 1
ATOM 698 C C . LEU A 1 89 ? -9.343 8.562 19.078 1.00 85.69 89 LEU A C 1
ATOM 700 O O . LEU A 1 89 ? -8.624 9.233 18.343 1.00 85.69 89 LEU A O 1
ATOM 704 N N . SER A 1 90 ? -8.884 7.452 19.663 1.00 79.62 90 SER A N 1
ATOM 705 C CA . SER A 1 90 ? -7.524 6.958 19.417 1.00 79.62 90 SER A CA 1
ATOM 706 C C . SER A 1 90 ? -7.346 6.428 17.996 1.00 79.62 90 SER A C 1
ATOM 708 O O . SER A 1 90 ? -6.344 6.740 17.361 1.00 79.62 90 SER A O 1
ATOM 710 N N . GLY A 1 91 ? -8.330 5.699 17.460 1.00 76.81 91 GLY A N 1
ATOM 711 C CA . GLY A 1 91 ? -8.295 5.206 16.081 1.00 76.81 91 GLY A CA 1
ATOM 712 C C . GLY A 1 91 ? -8.308 6.318 15.028 1.00 76.81 91 GLY A C 1
ATOM 713 O O . GLY A 1 91 ? -7.696 6.165 13.978 1.00 76.81 91 GLY A O 1
ATOM 714 N N . PHE A 1 92 ? -8.955 7.450 15.318 1.00 74.62 92 PHE A N 1
ATOM 715 C CA . PHE A 1 92 ? -8.994 8.611 14.421 1.00 74.62 92 PHE A CA 1
ATOM 716 C C . PHE A 1 92 ? -7.752 9.514 14.517 1.00 74.62 92 PHE A C 1
ATOM 718 O O . PHE A 1 92 ? -7.737 10.591 13.926 1.00 74.62 92 PHE A O 1
ATOM 725 N N . GLY A 1 93 ? -6.740 9.137 15.309 1.00 71.31 93 GLY A N 1
ATOM 726 C CA . GLY A 1 93 ? -5.570 9.983 15.558 1.00 71.31 93 GLY A CA 1
ATOM 727 C C . GLY A 1 93 ? -5.898 11.275 16.316 1.00 71.31 93 GLY A C 1
ATOM 728 O O . GLY A 1 93 ? -5.051 12.156 16.417 1.00 71.31 93 GLY A O 1
ATOM 729 N N . PHE A 1 94 ? -7.101 11.407 16.889 1.00 76.31 94 PHE A N 1
ATOM 730 C CA . PHE A 1 94 ? -7.523 12.620 17.594 1.00 76.31 94 PHE A CA 1
ATOM 731 C C . PHE A 1 94 ? -6.627 12.916 18.798 1.00 76.31 94 PHE A C 1
ATOM 733 O O . PHE A 1 94 ? -6.330 14.074 19.067 1.00 76.31 94 PHE A O 1
ATOM 740 N N . PHE A 1 95 ? -6.156 11.886 19.510 1.00 71.44 95 PHE A N 1
ATOM 741 C CA . PHE A 1 95 ? -5.202 12.082 20.604 1.00 71.44 95 PHE A CA 1
ATOM 742 C C . PHE A 1 95 ? -3.811 12.492 20.115 1.00 71.44 95 PHE A C 1
ATOM 744 O O . PHE A 1 95 ? -3.163 13.267 20.808 1.00 71.44 95 PHE A O 1
ATOM 751 N N . GLU A 1 96 ? -3.384 12.063 18.925 1.00 69.25 96 GLU A N 1
ATOM 752 C CA . GLU A 1 96 ? -2.141 12.548 18.307 1.00 69.25 96 GLU A CA 1
ATOM 753 C C . GLU A 1 96 ? -2.290 14.005 17.857 1.00 69.25 96 GLU A C 1
ATOM 755 O O . GLU A 1 96 ? -1.418 14.827 18.122 1.00 69.25 96 GLU A O 1
ATOM 760 N N . GLN A 1 97 ? -3.446 14.369 17.298 1.00 69.31 97 GLN A N 1
ATOM 761 C CA . GLN A 1 97 ? -3.770 15.748 16.934 1.00 69.31 97 GLN A CA 1
ATOM 762 C C . GLN A 1 97 ? -3.942 16.657 18.163 1.00 69.31 97 GLN A C 1
ATOM 764 O O . GLN A 1 97 ? -3.556 17.825 18.159 1.00 69.31 97 GLN A O 1
ATOM 769 N N . LEU A 1 98 ? -4.507 16.145 19.257 1.00 68.75 98 LEU A N 1
ATOM 770 C CA . LEU A 1 98 ? -4.537 16.863 20.526 1.00 68.75 98 LEU A CA 1
ATOM 771 C C . LEU A 1 98 ? -3.137 16.992 21.109 1.00 68.75 98 LEU A C 1
ATOM 773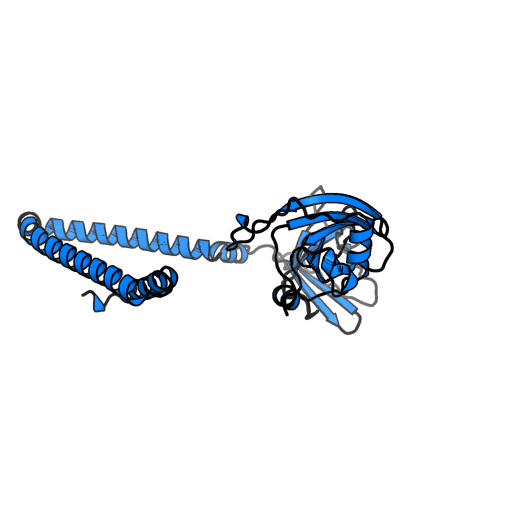 O O . LEU A 1 98 ? -2.798 18.074 21.566 1.00 68.75 98 LEU A O 1
ATOM 777 N N . ARG A 1 99 ? -2.312 15.941 21.070 1.00 62.41 99 ARG A N 1
ATOM 778 C CA . ARG A 1 99 ? -0.923 15.986 21.537 1.00 62.41 99 ARG A CA 1
ATOM 779 C C . ARG A 1 99 ? -0.109 16.999 20.735 1.00 62.41 99 ARG A C 1
ATOM 781 O O . ARG A 1 99 ? 0.582 17.808 21.346 1.00 62.41 99 ARG A O 1
ATOM 788 N N . SER A 1 100 ? -0.270 17.048 19.411 1.00 61.12 100 SER A N 1
ATOM 789 C CA . SER A 1 100 ? 0.365 18.059 18.558 1.00 61.12 100 SER A CA 1
ATOM 790 C C . SER A 1 100 ? -0.117 19.479 18.875 1.00 61.12 100 SER A C 1
ATOM 792 O O . SER A 1 100 ? 0.675 20.414 18.831 1.00 61.12 100 SER A O 1
ATOM 794 N N . ASN A 1 101 ? -1.390 19.653 19.249 1.00 58.72 101 ASN A N 1
ATOM 795 C CA . ASN A 1 101 ? -1.952 20.952 19.640 1.00 58.72 101 ASN A CA 1
ATOM 796 C C . ASN A 1 101 ? -1.643 21.353 21.098 1.00 58.72 101 ASN A C 1
ATOM 798 O O . ASN A 1 101 ? -1.667 22.539 21.424 1.00 58.72 101 ASN A O 1
ATOM 802 N N . LEU A 1 102 ? -1.359 20.393 21.985 1.00 56.94 102 LEU A N 1
ATOM 803 C CA . LEU A 1 102 ? -1.042 20.636 23.398 1.00 56.94 102 LEU A CA 1
ATOM 804 C C . LEU A 1 102 ? 0.445 20.947 23.628 1.00 56.94 102 LEU A C 1
ATOM 806 O O . LEU A 1 102 ? 0.806 21.427 24.702 1.00 56.94 102 LEU A O 1
ATOM 810 N N . HIS A 1 103 ? 1.307 20.744 22.626 1.00 49.41 103 HIS A N 1
ATOM 811 C CA . HIS A 1 103 ? 2.662 21.295 22.608 1.00 49.41 103 HIS A CA 1
ATOM 812 C C . HIS A 1 103 ? 2.620 22.819 22.380 1.00 49.41 103 HIS A C 1
ATOM 814 O O . HIS A 1 103 ? 2.960 23.332 21.318 1.00 49.41 103 HIS A O 1
ATOM 820 N N . TRP A 1 104 ? 2.241 23.567 23.421 1.00 49.19 104 TRP A N 1
ATOM 821 C CA . TRP A 1 104 ? 2.373 25.030 23.539 1.00 49.19 104 TRP A CA 1
ATOM 822 C C . TRP A 1 104 ? 3.838 25.483 23.710 1.00 49.19 104 TRP A C 1
ATOM 824 O O . TRP A 1 104 ? 4.158 26.377 24.489 1.00 49.19 104 TRP A O 1
ATOM 834 N N . GLY A 1 105 ? 4.763 24.849 22.996 1.00 46.66 105 GLY A N 1
ATOM 835 C CA . GLY A 1 105 ? 6.177 25.175 23.053 1.00 46.66 105 GLY A CA 1
ATOM 836 C C . GLY A 1 105 ? 6.888 24.607 21.841 1.00 46.66 105 GLY A C 1
ATOM 837 O O . GLY A 1 105 ? 7.037 23.395 21.735 1.00 46.66 105 GLY A O 1
ATOM 838 N N . LYS A 1 106 ? 7.366 25.509 20.978 1.00 47.06 106 LYS A N 1
ATOM 839 C CA . LYS A 1 106 ? 8.181 25.246 19.779 1.00 47.06 106 LYS A CA 1
ATOM 840 C C . LYS A 1 106 ? 7.402 24.725 18.571 1.00 47.06 106 LYS A C 1
ATOM 842 O O . LYS A 1 106 ? 7.694 23.668 18.023 1.00 47.06 106 LYS A O 1
ATOM 847 N N . LYS A 1 107 ? 6.451 25.529 18.098 1.00 41.72 107 LYS A N 1
ATOM 848 C CA . LYS A 1 107 ? 5.978 25.416 16.717 1.00 41.72 107 LYS A CA 1
ATOM 849 C C . LYS A 1 107 ? 6.979 26.150 15.820 1.00 41.72 107 LYS A C 1
ATOM 851 O O . LYS A 1 107 ? 7.173 27.352 15.981 1.00 41.72 107 LYS A O 1
ATOM 856 N N . ILE A 1 108 ? 7.645 25.427 14.925 1.00 48.41 108 ILE A N 1
ATOM 857 C CA . ILE A 1 108 ? 8.400 26.021 13.817 1.00 48.41 108 ILE A CA 1
ATOM 858 C C . ILE A 1 108 ? 7.460 25.964 12.620 1.00 48.41 108 ILE A C 1
ATOM 860 O O . ILE A 1 108 ? 7.088 24.875 12.193 1.00 48.41 108 ILE A O 1
ATOM 864 N N . GLU A 1 109 ? 7.027 27.114 12.110 1.00 45.34 109 GLU A N 1
ATOM 865 C CA . GLU A 1 109 ? 6.261 27.143 10.863 1.00 45.34 109 GLU A CA 1
ATOM 866 C C . GLU A 1 109 ? 7.202 27.515 9.722 1.00 45.34 109 GLU A C 1
ATOM 868 O O . GLU A 1 109 ? 7.790 28.599 9.700 1.00 45.34 109 GLU A O 1
ATOM 873 N N . ALA A 1 110 ? 7.355 26.596 8.772 1.00 45.03 110 ALA A N 1
ATOM 874 C CA . ALA A 1 110 ? 8.056 26.842 7.525 1.00 45.03 110 ALA A CA 1
ATOM 875 C C . ALA A 1 110 ? 7.026 27.191 6.444 1.00 45.03 110 ALA A C 1
ATOM 877 O O . ALA A 1 110 ? 6.136 26.397 6.144 1.00 45.03 110 ALA A O 1
ATOM 878 N N . GLN A 1 111 ? 7.140 28.376 5.853 1.00 45.62 111 GLN A N 1
ATOM 879 C CA . GLN A 1 111 ? 6.372 28.778 4.680 1.00 45.62 111 GLN A CA 1
ATOM 880 C C . GLN A 1 111 ? 7.309 28.855 3.480 1.00 45.62 111 GLN A C 1
ATOM 882 O O . GLN A 1 111 ? 8.262 29.631 3.460 1.00 45.62 111 GLN A O 1
ATOM 887 N N . TYR A 1 112 ? 7.043 28.042 2.464 1.00 40.91 112 TYR A N 1
ATOM 888 C CA . TYR A 1 112 ? 7.797 28.054 1.216 1.00 40.91 112 TYR A CA 1
ATOM 889 C C . TYR A 1 112 ? 7.021 28.849 0.170 1.00 40.91 112 TYR A C 1
ATOM 891 O O . TYR A 1 112 ? 5.892 28.491 -0.163 1.00 40.91 112 TYR A O 1
ATOM 899 N N . ASN A 1 113 ? 7.607 29.937 -0.330 1.00 43.94 113 ASN A N 1
ATOM 900 C CA . ASN A 1 113 ? 6.994 30.760 -1.365 1.00 43.94 113 ASN A CA 1
ATOM 901 C C . ASN A 1 113 ? 7.859 30.740 -2.629 1.00 43.94 113 ASN A C 1
ATOM 903 O O . ASN A 1 113 ? 9.073 30.946 -2.572 1.00 43.94 113 ASN A O 1
ATOM 907 N N . VAL A 1 114 ? 7.224 30.491 -3.771 1.00 39.28 114 VAL A N 1
ATOM 908 C CA . VAL A 1 114 ? 7.879 30.453 -5.079 1.00 39.28 114 VAL A CA 1
ATOM 909 C C . VAL A 1 114 ? 7.281 31.564 -5.921 1.00 39.28 114 VAL A C 1
ATOM 911 O O . VAL A 1 114 ? 6.114 31.498 -6.303 1.00 39.28 114 VAL A O 1
ATOM 914 N N . THR A 1 115 ? 8.092 32.569 -6.236 1.00 41.81 115 THR A N 1
ATOM 915 C CA . THR A 1 115 ? 7.673 33.691 -7.080 1.00 41.81 115 THR A CA 1
ATOM 916 C C . THR A 1 115 ? 8.626 33.788 -8.261 1.00 41.81 115 THR A C 1
ATOM 918 O O . THR A 1 115 ? 9.818 34.005 -8.063 1.00 41.81 115 THR A O 1
ATOM 921 N N . ALA A 1 116 ? 8.099 33.602 -9.478 1.00 36.94 116 ALA A N 1
ATOM 922 C CA . ALA A 1 116 ? 8.742 33.868 -10.773 1.00 36.94 116 ALA A CA 1
ATOM 923 C C . ALA A 1 116 ? 10.285 33.745 -10.784 1.00 36.94 116 ALA A C 1
ATOM 925 O O . ALA A 1 116 ? 11.005 34.738 -10.879 1.00 36.94 116 ALA A O 1
ATOM 926 N N . GLY A 1 117 ? 10.790 32.512 -10.673 1.00 40.50 117 GLY A N 1
ATOM 927 C CA . GLY A 1 117 ? 12.224 32.206 -10.780 1.00 40.50 117 GLY A CA 1
ATOM 928 C C . GLY A 1 117 ? 13.039 32.354 -9.490 1.00 40.50 117 GLY A C 1
ATOM 929 O O . GLY A 1 117 ? 14.247 32.135 -9.523 1.00 40.50 117 GLY A O 1
ATOM 930 N N . LYS A 1 118 ? 12.412 32.686 -8.354 1.00 38.94 118 LYS A N 1
ATOM 931 C CA . LYS A 1 118 ? 13.053 32.696 -7.031 1.00 38.94 118 LYS A CA 1
ATOM 932 C C . LYS A 1 118 ? 12.265 31.857 -6.029 1.00 38.94 118 LYS A C 1
ATOM 934 O O . LYS A 1 118 ? 11.050 32.002 -5.890 1.00 38.94 118 LYS A O 1
ATOM 939 N N . SER A 1 119 ? 12.991 30.997 -5.324 1.00 40.81 119 SER A N 1
ATOM 940 C CA . SER A 1 119 ? 12.469 30.151 -4.255 1.00 40.81 119 SER A CA 1
ATOM 941 C C . SER A 1 119 ? 12.894 30.722 -2.911 1.00 40.81 119 SER A C 1
ATOM 943 O O . SER A 1 119 ? 14.087 30.751 -2.612 1.00 40.81 119 SER A O 1
ATOM 945 N N . THR A 1 120 ? 11.938 31.154 -2.093 1.00 44.06 120 THR A N 1
ATOM 946 C CA . THR A 1 120 ? 12.215 31.729 -0.772 1.00 44.06 120 THR A CA 1
ATOM 947 C C . THR A 1 120 ? 11.586 30.850 0.304 1.00 44.06 120 THR A C 1
ATOM 949 O O . THR A 1 120 ? 10.372 30.639 0.318 1.00 44.06 120 THR A O 1
ATOM 952 N N . LEU A 1 121 ? 12.409 30.324 1.215 1.00 44.25 121 LEU A N 1
ATOM 953 C CA . LEU A 1 121 ? 11.946 29.602 2.400 1.00 44.25 121 LEU A CA 1
ATOM 954 C C . LEU A 1 121 ? 11.898 30.575 3.581 1.00 44.25 121 LEU A C 1
ATOM 956 O O . LEU A 1 121 ? 12.931 31.082 4.012 1.00 44.25 121 LEU A O 1
ATOM 960 N N . TYR A 1 122 ? 10.705 30.819 4.109 1.00 49.06 122 TYR A N 1
ATOM 961 C CA . TYR A 1 122 ? 10.497 31.578 5.334 1.00 49.06 122 TYR A CA 1
ATOM 962 C C . TYR A 1 122 ? 10.369 30.603 6.496 1.00 49.06 122 TYR A C 1
ATOM 964 O O . TYR A 1 122 ? 9.431 29.813 6.553 1.00 49.06 122 TYR A O 1
ATOM 972 N N . LEU A 1 123 ? 11.307 30.658 7.434 1.00 44.19 123 LEU A N 1
ATOM 973 C CA . LEU A 1 123 ? 11.204 29.938 8.698 1.00 44.19 123 LEU A CA 1
ATOM 974 C C . LEU A 1 123 ? 10.789 30.931 9.772 1.00 44.19 123 LEU A C 1
ATOM 976 O O . LEU A 1 123 ? 11.549 31.831 10.122 1.00 44.19 123 LEU A O 1
ATOM 980 N N . THR A 1 124 ? 9.569 30.774 10.273 1.00 44.31 124 THR A N 1
ATOM 981 C CA . THR A 1 124 ? 9.062 31.572 11.386 1.00 44.31 124 THR A CA 1
ATOM 982 C C . THR A 1 124 ? 9.221 30.756 12.659 1.00 44.31 124 THR A C 1
ATOM 984 O O . THR A 1 124 ? 8.512 29.773 12.889 1.00 44.31 124 THR A O 1
ATOM 987 N N . LEU A 1 125 ? 10.198 31.148 13.474 1.00 44.00 125 LEU A N 1
ATOM 988 C CA . LEU A 1 125 ? 10.411 30.614 14.815 1.00 44.00 125 LEU A CA 1
ATOM 989 C C . LEU A 1 125 ? 9.551 31.437 15.779 1.00 44.00 125 LEU A C 1
ATOM 991 O O . LEU A 1 125 ? 9.767 32.639 15.921 1.00 44.00 125 LEU A O 1
ATOM 995 N N . PHE A 1 126 ? 8.554 30.817 16.409 1.00 39.41 126 PHE A N 1
ATOM 996 C CA . PHE A 1 126 ? 7.706 31.513 17.378 1.00 39.41 126 PHE A CA 1
ATOM 997 C C . PHE A 1 126 ? 8.374 31.574 18.763 1.00 39.41 126 PHE A C 1
ATOM 999 O O . PHE A 1 126 ? 8.893 30.579 19.269 1.00 39.41 126 PHE A O 1
ATOM 1006 N N . GLU A 1 127 ? 8.356 32.779 19.332 1.00 46.25 127 GLU A N 1
ATOM 1007 C CA . GLU A 1 127 ? 9.119 33.281 20.483 1.00 46.25 127 GLU A CA 1
ATOM 1008 C C . GLU A 1 127 ? 8.705 32.661 21.843 1.00 46.25 127 GLU A C 1
ATOM 1010 O O . GLU A 1 127 ? 7.523 32.613 22.186 1.00 46.25 127 GLU A O 1
ATOM 1015 N N . ASP A 1 128 ? 9.692 32.258 22.656 1.00 37.53 128 ASP A N 1
ATOM 1016 C CA . ASP A 1 128 ? 9.631 32.381 24.123 1.00 37.53 128 ASP A CA 1
ATOM 1017 C C . ASP A 1 128 ? 10.104 33.805 24.467 1.00 37.53 128 ASP A C 1
ATOM 1019 O O . ASP A 1 128 ? 11.057 34.281 23.857 1.00 37.53 128 ASP A O 1
ATOM 1023 N N . LYS A 1 129 ? 9.412 34.491 25.385 1.00 38.91 129 LYS A N 1
ATOM 1024 C CA . LYS A 1 129 ? 9.243 35.958 25.559 1.00 38.91 129 LYS A CA 1
ATOM 1025 C C . LYS A 1 129 ? 10.509 36.827 25.752 1.00 38.91 129 LYS A C 1
ATOM 1027 O O . LYS A 1 129 ? 10.401 37.948 26.251 1.00 38.91 129 LYS A O 1
ATOM 1032 N N . THR A 1 130 ? 11.704 36.359 25.428 1.00 38.66 130 THR A N 1
ATOM 1033 C CA . THR A 1 130 ? 12.976 37.038 25.710 1.00 38.66 130 THR A CA 1
ATOM 1034 C C . THR A 1 130 ? 13.754 37.468 24.470 1.00 38.66 130 THR A C 1
ATOM 1036 O O . THR A 1 130 ? 14.843 38.021 24.627 1.00 38.66 130 THR A O 1
ATOM 1039 N N . PHE A 1 131 ? 13.240 37.283 23.249 1.00 38.84 131 PHE A N 1
ATOM 1040 C CA . PHE A 1 131 ? 14.073 37.458 22.062 1.00 38.84 131 PHE A CA 1
ATOM 1041 C C . PHE A 1 131 ? 13.350 38.069 20.859 1.00 38.84 131 PHE A C 1
ATOM 1043 O O . PHE A 1 131 ? 12.537 37.434 20.196 1.00 38.84 131 PHE A O 1
ATOM 1050 N N . LYS A 1 132 ? 13.759 39.293 20.502 1.00 35.31 132 LYS A N 1
ATOM 1051 C CA . LYS A 1 132 ? 13.383 39.948 19.247 1.00 35.31 132 LYS A CA 1
ATOM 1052 C C . LYS A 1 132 ? 14.566 39.948 18.288 1.00 35.31 132 LYS A C 1
ATOM 1054 O O . LYS A 1 132 ? 15.486 40.742 18.463 1.00 35.31 132 LYS A O 1
ATOM 1059 N N . GLU A 1 133 ? 14.496 39.144 17.234 1.00 42.94 133 GLU A N 1
ATOM 1060 C CA . GLU A 1 133 ? 15.341 39.316 16.049 1.00 42.94 133 GLU A CA 1
ATOM 1061 C C . GLU A 1 133 ? 14.466 39.632 14.837 1.00 42.94 133 GLU A C 1
ATOM 1063 O O . GLU A 1 133 ? 13.403 39.046 14.631 1.00 42.94 133 GLU A O 1
ATOM 1068 N N . ARG A 1 134 ? 14.910 40.604 14.039 1.00 39.59 134 ARG A N 1
ATOM 1069 C CA . ARG A 1 134 ? 14.302 40.959 12.761 1.00 39.59 134 ARG A CA 1
ATOM 1070 C C . ARG A 1 134 ? 15.332 40.677 11.680 1.00 39.59 134 ARG A C 1
ATOM 1072 O O . ARG A 1 134 ? 16.355 41.351 11.623 1.00 39.59 134 ARG A O 1
ATOM 1079 N N . ILE A 1 135 ? 15.047 39.694 10.835 1.00 39.69 135 ILE A N 1
ATOM 1080 C CA . ILE A 1 135 ? 15.861 39.385 9.660 1.00 39.69 135 ILE A CA 1
ATOM 1081 C C . ILE A 1 135 ? 15.370 40.284 8.524 1.00 39.69 135 ILE A C 1
ATOM 1083 O O . ILE A 1 135 ? 14.192 40.241 8.169 1.00 39.69 135 ILE A O 1
ATOM 1087 N N . ASP A 1 136 ? 16.260 41.112 7.980 1.00 37.28 136 ASP A N 1
ATOM 1088 C CA . ASP A 1 136 ? 15.989 41.930 6.797 1.00 37.28 136 ASP A CA 1
ATOM 1089 C C . ASP A 1 136 ? 16.881 41.449 5.649 1.00 37.28 136 ASP A C 1
ATOM 1091 O O . ASP A 1 136 ? 18.086 41.255 5.823 1.00 37.28 136 ASP A O 1
ATOM 1095 N N . ALA A 1 137 ? 16.284 41.207 4.484 1.00 35.25 137 ALA A N 1
ATOM 1096 C CA . ALA A 1 137 ? 16.968 40.612 3.342 1.00 35.25 137 ALA A CA 1
ATOM 1097 C C . ALA A 1 137 ? 17.160 41.656 2.239 1.00 35.25 137 ALA A C 1
ATOM 1099 O O . ALA A 1 137 ? 16.196 42.222 1.721 1.00 35.25 137 ALA A O 1
ATOM 1100 N N . ARG A 1 138 ? 18.415 41.879 1.835 1.00 33.78 138 ARG A N 1
ATOM 1101 C CA . ARG A 1 138 ? 18.768 42.680 0.655 1.00 33.78 138 ARG A CA 1
ATOM 1102 C C . ARG A 1 138 ? 19.700 41.882 -0.254 1.00 33.78 138 ARG A C 1
ATOM 1104 O O . ARG A 1 138 ? 20.864 41.695 0.073 1.00 33.78 138 ARG A O 1
ATOM 1111 N N . GLY A 1 139 ? 19.205 41.480 -1.424 1.00 48.03 139 GLY A N 1
ATOM 1112 C CA . GLY A 1 139 ? 20.014 40.806 -2.449 1.00 48.03 139 GLY A CA 1
ATOM 1113 C C . GLY A 1 139 ? 20.170 39.295 -2.237 1.00 48.03 139 GLY A C 1
ATOM 1114 O O . GLY A 1 139 ? 19.227 38.639 -1.804 1.00 48.03 139 GLY A O 1
ATOM 1115 N N . GLU A 1 140 ? 21.332 38.748 -2.613 1.00 32.56 140 GLU A N 1
ATOM 1116 C CA . GLU A 1 140 ? 21.620 37.297 -2.677 1.00 32.56 140 GLU A CA 1
ATOM 1117 C C . GLU A 1 140 ? 22.326 36.730 -1.433 1.00 32.56 140 GLU A C 1
ATOM 1119 O O . GLU A 1 140 ? 22.617 35.538 -1.369 1.00 32.56 140 GLU A O 1
ATOM 1124 N N . THR A 1 141 ? 22.592 37.560 -0.426 1.00 28.27 141 THR A N 1
ATOM 1125 C CA . THR A 1 141 ? 23.279 37.151 0.802 1.00 28.27 141 THR A CA 1
ATOM 1126 C C . THR A 1 141 ? 22.404 37.400 2.021 1.00 28.27 141 THR A C 1
ATOM 1128 O O . THR A 1 141 ? 21.887 38.498 2.226 1.00 28.27 141 THR A O 1
ATOM 1131 N N . TYR A 1 142 ? 22.274 36.371 2.859 1.00 37.38 142 TYR A N 1
ATOM 1132 C CA . TYR A 1 142 ? 21.630 36.457 4.164 1.00 37.38 142 TYR A CA 1
ATOM 1133 C C . TYR A 1 142 ? 22.713 36.547 5.234 1.00 37.38 142 TYR A C 1
ATOM 1135 O O . TYR A 1 142 ? 23.548 35.653 5.352 1.00 37.38 142 TYR A O 1
ATOM 1143 N N . ILE A 1 143 ? 22.704 37.628 6.011 1.00 30.98 143 ILE A N 1
ATOM 1144 C CA . ILE A 1 143 ? 23.552 37.771 7.193 1.00 30.98 143 ILE A CA 1
ATOM 1145 C C . ILE A 1 143 ? 22.607 37.908 8.380 1.00 30.98 143 ILE A C 1
ATOM 1147 O O . ILE A 1 143 ? 21.931 38.923 8.521 1.00 30.98 143 ILE A O 1
ATOM 1151 N N . SER A 1 144 ? 22.550 36.875 9.215 1.00 35.56 144 SER A N 1
ATOM 1152 C CA . SER A 1 144 ? 22.011 36.990 10.568 1.00 35.56 144 SER A CA 1
ATOM 1153 C C . SER A 1 144 ? 23.196 37.055 11.524 1.00 35.56 144 SER A C 1
ATOM 1155 O O . SER A 1 144 ? 24.124 36.247 11.445 1.00 35.56 144 SER A O 1
ATOM 1157 N N . SER A 1 145 ? 23.196 38.062 12.391 1.00 30.55 145 SER A N 1
ATOM 1158 C CA . SER A 1 145 ? 24.197 38.224 13.439 1.00 30.55 145 SER A CA 1
ATOM 1159 C C . SER A 1 145 ? 23.491 38.277 14.785 1.00 30.55 145 SER A C 1
ATOM 1161 O O . SER A 1 145 ? 22.778 39.236 15.080 1.00 30.55 145 SER A O 1
ATOM 1163 N N . GLY A 1 146 ? 23.745 37.265 15.607 1.00 35.75 146 GLY A N 1
ATOM 1164 C CA . GLY A 1 146 ? 23.293 37.155 16.985 1.00 35.75 146 GLY A CA 1
ATOM 1165 C C . GLY A 1 146 ? 24.242 36.241 17.755 1.00 35.75 146 GLY A C 1
ATOM 1166 O O . GLY A 1 146 ? 24.927 35.405 17.163 1.00 35.75 146 GLY A O 1
ATOM 1167 N N . ASN A 1 147 ? 24.327 36.410 19.074 1.00 28.09 147 ASN A N 1
ATOM 1168 C CA . ASN A 1 147 ? 25.058 35.472 19.923 1.00 28.09 147 ASN A CA 1
ATOM 1169 C C . ASN A 1 147 ? 24.192 34.225 20.120 1.00 28.09 147 ASN A C 1
ATOM 1171 O O . ASN A 1 147 ? 23.354 34.166 21.017 1.00 28.09 147 ASN A O 1
ATOM 1175 N N . TRP A 1 148 ? 24.387 33.239 19.251 1.00 37.94 148 TRP A N 1
ATOM 1176 C CA . TRP A 1 148 ? 23.727 31.945 19.338 1.00 37.94 148 TRP A CA 1
ATOM 1177 C C . TRP A 1 148 ? 24.397 31.109 20.430 1.00 37.94 148 TRP A C 1
ATOM 1179 O O . TRP A 1 148 ? 25.460 30.531 20.213 1.00 37.94 148 TRP A O 1
ATOM 1189 N N . HIS A 1 149 ? 23.791 31.028 21.613 1.00 28.44 149 HIS A N 1
ATOM 1190 C CA . HIS A 1 149 ? 24.152 30.001 22.588 1.00 28.44 149 HIS A CA 1
ATOM 1191 C C . HIS A 1 149 ? 23.172 28.840 22.471 1.00 28.44 149 HIS A C 1
ATOM 1193 O O . HIS A 1 149 ? 22.064 28.886 22.998 1.00 28.44 149 HIS A O 1
ATOM 1199 N N . PHE A 1 150 ? 23.600 27.794 21.768 1.00 35.16 150 PHE A N 1
ATOM 1200 C CA . PHE A 1 150 ? 22.915 26.509 21.758 1.00 35.16 150 PHE A CA 1
ATOM 1201 C C . PHE A 1 150 ? 23.890 25.447 22.262 1.00 35.16 150 PHE A C 1
ATOM 1203 O O . PHE A 1 150 ? 24.814 25.039 21.561 1.00 35.16 150 PHE A O 1
ATOM 1210 N N . THR A 1 151 ? 23.730 25.052 23.520 1.00 31.83 151 THR A N 1
ATOM 1211 C CA . THR A 1 151 ? 24.482 23.955 24.130 1.00 31.83 151 THR A CA 1
ATOM 1212 C C . THR A 1 151 ? 23.703 22.670 23.904 1.00 31.83 151 THR A C 1
ATOM 1214 O O . THR A 1 151 ? 22.900 22.279 24.742 1.00 31.83 151 THR A O 1
ATOM 1217 N N . ASP A 1 152 ? 23.924 22.020 22.764 1.00 38.28 152 ASP A N 1
ATOM 1218 C CA . ASP A 1 152 ? 23.685 20.582 22.668 1.00 38.28 152 ASP A CA 1
ATOM 1219 C C . ASP A 1 152 ? 24.583 19.962 21.597 1.00 38.28 152 ASP A C 1
ATOM 1221 O O . ASP A 1 152 ? 24.567 20.349 20.423 1.00 38.28 152 ASP A O 1
ATOM 1225 N N . SER A 1 153 ? 25.434 19.051 22.047 1.00 38.16 153 SER A N 1
ATOM 1226 C CA . SER A 1 153 ? 26.477 18.405 21.270 1.00 38.16 153 SER A CA 1
ATOM 1227 C C . SER A 1 153 ? 25.909 17.194 20.540 1.00 38.16 153 SER A C 1
ATOM 1229 O O . SER A 1 153 ? 25.407 16.288 21.196 1.00 38.16 153 SER A O 1
ATOM 1231 N N . ILE A 1 154 ? 26.161 17.143 19.224 1.00 42.75 154 ILE A N 1
ATOM 1232 C CA . ILE A 1 154 ? 26.063 15.994 18.297 1.00 42.75 154 ILE A CA 1
ATOM 1233 C C . ILE A 1 154 ? 24.875 16.100 17.312 1.00 42.75 154 ILE A C 1
ATOM 1235 O O . ILE A 1 154 ? 23.775 15.638 17.567 1.00 42.75 154 ILE A O 1
ATOM 1239 N N . ASN A 1 155 ? 25.175 16.677 16.137 1.00 44.06 155 ASN A N 1
ATOM 1240 C CA . ASN A 1 155 ? 24.471 16.566 14.846 1.00 44.06 155 ASN A CA 1
ATOM 1241 C C . ASN A 1 155 ? 22.938 16.733 14.842 1.00 44.06 155 ASN A C 1
ATOM 1243 O O . ASN A 1 155 ? 22.191 15.760 14.809 1.00 44.06 155 ASN A O 1
ATOM 1247 N N . HIS A 1 156 ? 22.480 17.982 14.722 1.00 52.09 156 HIS A N 1
ATOM 1248 C CA . HIS A 1 156 ? 21.056 18.308 14.597 1.00 52.09 156 HIS A CA 1
ATOM 1249 C C . HIS A 1 156 ? 20.574 18.223 13.144 1.00 52.09 156 HIS A C 1
ATOM 1251 O O . HIS A 1 156 ? 20.814 19.117 12.328 1.00 52.09 156 HIS A O 1
ATOM 1257 N N . VAL A 1 157 ? 19.903 17.120 12.834 1.00 43.25 157 VAL A N 1
ATOM 1258 C CA . VAL A 1 157 ? 19.194 16.857 11.580 1.00 43.25 157 VAL A CA 1
ATOM 1259 C C . VAL A 1 157 ? 17.700 17.015 11.876 1.00 43.25 157 VAL A C 1
ATOM 1261 O O . VAL A 1 157 ? 17.181 16.316 12.742 1.00 43.25 157 VAL A O 1
ATOM 1264 N N . PHE A 1 158 ? 17.016 17.949 11.212 1.00 46.28 158 PHE A N 1
ATOM 1265 C CA . PHE A 1 158 ? 15.584 18.191 11.429 1.00 46.28 158 PHE A CA 1
ATOM 1266 C C . PHE A 1 158 ? 14.770 17.708 10.231 1.00 46.28 158 PHE A C 1
ATOM 1268 O O . PHE A 1 158 ? 15.117 17.991 9.082 1.00 46.28 158 PHE A O 1
ATOM 1275 N N . GLU A 1 159 ? 13.677 17.007 10.514 1.00 38.88 159 GLU A N 1
ATOM 1276 C CA . GLU A 1 159 ? 12.720 16.514 9.528 1.00 38.88 159 GLU A CA 1
ATOM 1277 C C . GLU A 1 159 ? 11.585 17.533 9.365 1.00 38.88 159 GLU A C 1
ATOM 1279 O O . GLU A 1 159 ? 10.961 17.947 10.343 1.00 38.88 159 GLU A O 1
ATOM 1284 N N . ILE A 1 160 ? 11.349 17.984 8.134 1.00 45.25 160 ILE A N 1
ATOM 1285 C CA . ILE A 1 160 ? 10.271 18.912 7.794 1.00 45.25 160 ILE A CA 1
ATOM 1286 C C . ILE A 1 160 ? 9.349 18.211 6.797 1.00 45.25 160 ILE A C 1
ATOM 1288 O O . ILE A 1 160 ? 9.745 17.905 5.671 1.00 45.25 160 ILE A O 1
ATOM 1292 N N . GLU A 1 161 ? 8.104 17.980 7.205 1.00 39.88 161 GLU A N 1
ATOM 1293 C CA . GLU A 1 161 ? 7.045 17.485 6.328 1.00 39.88 161 GLU A CA 1
ATOM 1294 C C . GLU A 1 161 ? 6.408 18.663 5.576 1.00 39.88 161 GLU A C 1
ATOM 1296 O O . GLU A 1 161 ? 5.856 19.589 6.177 1.00 39.88 161 GLU A O 1
ATOM 1301 N N . ILE A 1 162 ? 6.491 18.654 4.243 1.00 46.31 162 ILE A N 1
ATOM 1302 C CA . ILE A 1 162 ? 5.908 19.707 3.405 1.00 46.31 162 ILE A CA 1
ATOM 1303 C C . ILE A 1 162 ? 4.524 19.249 2.943 1.00 46.31 162 ILE A C 1
ATOM 1305 O O . ILE A 1 162 ? 4.388 18.479 1.994 1.00 46.31 162 ILE A O 1
ATOM 1309 N N . LEU A 1 163 ? 3.486 19.758 3.610 1.00 37.56 163 LEU A N 1
ATOM 1310 C CA . LEU A 1 163 ? 2.091 19.351 3.391 1.00 37.56 163 LEU A CA 1
ATOM 1311 C C . LEU A 1 163 ? 1.480 19.874 2.076 1.00 37.56 163 LEU A C 1
ATOM 1313 O O . LEU A 1 163 ? 0.434 19.384 1.651 1.00 37.56 163 LEU A O 1
ATOM 1317 N N . LYS A 1 164 ? 2.085 20.884 1.432 1.00 38.25 164 LYS A N 1
ATOM 1318 C CA . LYS A 1 164 ? 1.598 21.434 0.157 1.00 38.25 164 LYS A CA 1
ATOM 1319 C C . LYS A 1 164 ? 2.712 22.152 -0.606 1.00 38.25 164 LYS A C 1
ATOM 1321 O O . LYS A 1 164 ? 3.273 23.129 -0.118 1.00 38.25 164 LYS A O 1
ATOM 1326 N N . SER A 1 165 ? 3.022 21.666 -1.802 1.00 38.66 165 SER A N 1
ATOM 1327 C CA . SER A 1 165 ? 3.926 22.315 -2.755 1.00 38.66 165 SER A CA 1
ATOM 1328 C C . SER A 1 165 ? 3.088 22.958 -3.859 1.00 38.66 165 SER A C 1
ATOM 1330 O O . SER A 1 165 ? 2.186 22.314 -4.381 1.00 38.66 165 SER A O 1
ATOM 1332 N N . ASN A 1 166 ? 3.390 24.202 -4.243 1.00 37.06 166 ASN A N 1
ATOM 1333 C CA . ASN A 1 166 ? 2.736 24.869 -5.382 1.00 37.06 166 ASN A CA 1
ATOM 1334 C C . ASN A 1 166 ? 3.217 24.329 -6.748 1.00 37.06 166 ASN A C 1
ATOM 1336 O O . ASN A 1 166 ? 2.866 24.876 -7.789 1.00 37.06 166 ASN A O 1
ATOM 1340 N N . LEU A 1 167 ? 4.040 23.274 -6.762 1.00 40.31 167 LEU A N 1
ATOM 1341 C CA . LEU A 1 167 ? 4.244 22.442 -7.944 1.00 40.31 167 LEU A CA 1
ATOM 1342 C C . LEU A 1 167 ? 3.091 21.432 -7.992 1.00 40.31 167 LEU A C 1
ATOM 1344 O O . LEU A 1 167 ? 3.146 20.394 -7.334 1.00 40.31 167 LEU A O 1
ATOM 1348 N N . ASP A 1 168 ? 2.057 21.768 -8.762 1.00 36.88 168 ASP A N 1
ATOM 1349 C CA . ASP A 1 168 ? 0.776 21.060 -8.953 1.00 36.88 168 ASP A CA 1
ATOM 1350 C C . ASP A 1 168 ? 0.861 19.587 -9.428 1.00 36.88 168 ASP A C 1
ATOM 1352 O O . ASP A 1 168 ? -0.147 18.990 -9.802 1.00 36.88 168 ASP A O 1
ATOM 1356 N N . THR A 1 169 ? 2.030 18.946 -9.402 1.00 35.84 169 THR A N 1
ATOM 1357 C CA . THR A 1 169 ? 2.209 17.550 -9.835 1.00 35.84 169 THR A CA 1
ATOM 1358 C C . THR A 1 169 ? 2.409 16.550 -8.700 1.00 35.84 169 THR A C 1
ATOM 1360 O O . THR A 1 169 ? 2.325 15.350 -8.945 1.00 35.84 169 THR A O 1
ATOM 1363 N N . ILE A 1 170 ? 2.622 16.983 -7.452 1.00 39.31 170 ILE A N 1
ATOM 1364 C CA . ILE A 1 170 ? 2.901 16.053 -6.344 1.00 39.31 170 ILE A CA 1
ATOM 1365 C C . ILE A 1 170 ? 1.772 16.122 -5.312 1.00 39.31 170 ILE A C 1
ATOM 1367 O O . ILE A 1 170 ? 1.782 16.941 -4.398 1.00 39.31 170 ILE A O 1
ATOM 1371 N N . LYS A 1 171 ? 0.785 15.227 -5.458 1.00 37.53 171 LYS A N 1
ATOM 1372 C CA . LYS A 1 171 ? -0.341 15.047 -4.516 1.00 37.53 171 LYS A CA 1
ATOM 1373 C C . LYS A 1 171 ? 0.040 14.316 -3.216 1.00 37.53 171 LYS A C 1
ATOM 1375 O O . LYS A 1 171 ? -0.845 14.003 -2.425 1.00 37.53 171 LYS A O 1
ATOM 1380 N N . ILE A 1 172 ? 1.322 14.020 -2.997 1.00 39.06 172 ILE A N 1
ATOM 1381 C CA . ILE A 1 172 ? 1.808 13.219 -1.866 1.00 39.06 172 ILE A CA 1
ATOM 1382 C C . ILE A 1 172 ? 2.708 14.101 -0.984 1.00 39.06 172 ILE A C 1
ATOM 1384 O O . ILE A 1 172 ? 3.594 14.767 -1.527 1.00 39.06 172 ILE A O 1
ATOM 1388 N N . PRO A 1 173 ? 2.504 14.139 0.347 1.00 36.19 173 PRO A N 1
ATOM 1389 C CA . PRO A 1 173 ? 3.404 14.844 1.258 1.00 36.19 173 PRO A CA 1
ATOM 1390 C C . PRO A 1 173 ? 4.835 14.326 1.090 1.00 36.19 173 PRO A C 1
ATOM 1392 O O . PRO A 1 173 ? 5.062 13.121 0.985 1.00 36.19 173 PRO A O 1
ATOM 1395 N N . GLN A 1 174 ? 5.802 15.243 1.028 1.00 42.38 174 GLN A N 1
ATOM 1396 C CA . GLN A 1 174 ? 7.217 14.886 0.945 1.00 42.38 174 GLN A CA 1
ATOM 1397 C C . GLN A 1 174 ? 7.937 15.270 2.229 1.00 42.38 174 GLN A C 1
ATOM 1399 O O . GLN A 1 174 ? 7.839 16.405 2.703 1.00 42.38 174 GLN A O 1
ATOM 1404 N N . ILE A 1 175 ? 8.696 14.312 2.746 1.00 42.94 175 ILE A N 1
ATOM 1405 C CA . ILE A 1 175 ? 9.585 14.482 3.885 1.00 42.94 175 ILE A CA 1
ATOM 1406 C C . ILE A 1 175 ? 10.918 15.015 3.358 1.00 42.94 175 ILE A C 1
ATOM 1408 O O . ILE A 1 175 ? 11.518 14.428 2.455 1.00 42.94 175 ILE A O 1
ATOM 1412 N N . ARG A 1 176 ? 11.380 16.150 3.890 1.00 52.16 176 ARG A N 1
ATOM 1413 C CA . ARG A 1 176 ? 12.710 16.690 3.584 1.00 52.16 176 ARG A CA 1
ATOM 1414 C C . ARG A 1 176 ? 13.476 16.985 4.853 1.00 52.16 176 ARG A C 1
ATOM 1416 O O . ARG A 1 176 ? 12.934 17.512 5.821 1.00 52.16 176 ARG A O 1
ATOM 1423 N N . THR A 1 177 ? 14.768 16.714 4.796 1.00 47.91 177 THR A N 1
ATOM 1424 C CA . THR A 1 177 ? 15.647 16.842 5.946 1.00 47.91 177 THR A CA 1
ATOM 1425 C C . THR A 1 177 ? 16.589 18.023 5.755 1.00 47.91 177 THR A C 1
ATOM 1427 O O . THR A 1 177 ? 17.185 18.196 4.691 1.00 47.91 177 THR A O 1
ATOM 1430 N N . TYR A 1 178 ? 16.726 18.863 6.776 1.00 59.19 178 TYR A N 1
ATOM 1431 C CA . TYR A 1 178 ? 17.579 20.051 6.743 1.00 59.19 178 TYR A CA 1
ATOM 1432 C C . TYR A 1 178 ? 18.596 20.008 7.879 1.00 59.19 178 TYR A C 1
ATOM 1434 O O . TYR A 1 178 ? 18.302 19.545 8.983 1.00 59.19 178 TYR A O 1
ATOM 1442 N N . LYS A 1 179 ? 19.804 20.504 7.600 1.00 52.69 179 LYS A N 1
ATOM 1443 C CA . LYS A 1 179 ? 20.881 20.643 8.576 1.00 52.69 179 LYS A CA 1
ATOM 1444 C C . LYS A 1 179 ? 21.131 22.121 8.787 1.00 52.69 179 LYS A C 1
ATOM 1446 O O . LYS A 1 179 ? 21.331 22.882 7.840 1.00 52.69 179 LYS A O 1
ATOM 1451 N N . ILE A 1 180 ? 21.117 22.508 10.051 1.00 57.34 180 ILE A N 1
ATOM 1452 C CA . ILE A 1 180 ? 21.443 23.864 10.467 1.00 57.34 180 ILE A CA 1
ATOM 1453 C C . ILE A 1 180 ? 22.890 23.839 10.945 1.00 57.34 180 ILE A C 1
ATOM 1455 O O . ILE A 1 180 ? 23.241 23.062 11.834 1.00 57.34 180 ILE A O 1
ATOM 1459 N N . ASP A 1 181 ? 23.737 24.661 10.337 1.00 54.50 181 ASP A N 1
ATOM 1460 C CA . ASP A 1 181 ? 25.100 24.889 10.799 1.00 54.50 181 ASP A CA 1
ATOM 1461 C C . ASP A 1 181 ? 25.407 26.391 10.895 1.00 54.50 181 ASP A C 1
ATOM 1463 O O . ASP A 1 181 ? 24.562 27.247 10.631 1.00 54.50 181 ASP A O 1
ATOM 1467 N N . TYR A 1 182 ? 26.629 26.726 11.308 1.00 47.16 182 TYR A N 1
ATOM 1468 C CA . TYR A 1 182 ? 27.062 28.113 11.499 1.00 47.16 182 TYR A CA 1
ATOM 1469 C C . TYR A 1 182 ? 27.132 28.936 10.197 1.00 47.16 182 TYR A C 1
ATOM 1471 O O . TYR A 1 182 ? 27.340 30.146 10.259 1.00 47.16 182 TYR A O 1
ATOM 1479 N N . ARG A 1 183 ? 27.001 28.304 9.023 1.00 48.44 183 ARG A N 1
ATOM 1480 C CA . ARG A 1 183 ? 26.966 28.959 7.706 1.00 48.44 183 ARG A CA 1
ATOM 1481 C C . ARG A 1 183 ? 25.539 29.177 7.202 1.00 48.44 183 ARG A C 1
ATOM 1483 O O . ARG A 1 183 ? 25.365 29.879 6.209 1.00 48.44 183 ARG A O 1
ATOM 1490 N N . GLY A 1 184 ? 24.536 28.604 7.868 1.00 55.66 184 GLY A N 1
ATOM 1491 C CA . GLY A 1 184 ? 23.125 28.776 7.550 1.00 55.66 184 GLY A CA 1
ATOM 1492 C C . GLY A 1 184 ? 22.347 27.463 7.564 1.00 55.66 184 GLY A C 1
ATOM 1493 O O . GLY A 1 184 ? 22.731 26.472 8.184 1.00 55.66 184 GLY A O 1
ATOM 1494 N N . ILE A 1 185 ? 21.211 27.469 6.872 1.00 51.75 185 ILE A N 1
ATOM 1495 C CA . ILE A 1 185 ? 20.350 26.296 6.721 1.00 51.75 185 ILE A CA 1
ATOM 1496 C C . ILE A 1 185 ? 20.654 25.684 5.367 1.00 51.75 185 ILE A C 1
ATOM 1498 O O . ILE A 1 185 ? 20.437 26.309 4.330 1.00 51.75 185 ILE A O 1
ATOM 1502 N N . THR A 1 186 ? 21.161 24.459 5.378 1.00 53.84 186 THR A N 1
ATOM 1503 C CA . THR A 1 186 ? 21.451 23.709 4.160 1.00 53.84 186 THR A CA 1
ATOM 1504 C C . THR A 1 186 ? 20.530 22.503 4.089 1.00 53.84 186 THR A C 1
ATOM 1506 O O . THR A 1 186 ? 20.180 21.896 5.104 1.00 53.84 186 THR A O 1
ATOM 1509 N N . LEU A 1 187 ? 20.070 22.172 2.882 1.00 46.34 187 LEU A N 1
ATOM 1510 C CA . LEU A 1 187 ? 19.344 20.927 2.669 1.00 46.34 187 LEU A CA 1
ATOM 1511 C C . LEU A 1 187 ? 20.276 19.782 3.076 1.00 46.34 187 LEU A C 1
ATOM 1513 O O . LEU A 1 187 ? 21.359 19.633 2.505 1.00 46.34 187 LEU A O 1
ATOM 1517 N N . TYR A 1 188 ? 19.864 18.996 4.068 1.00 49.53 188 TYR A N 1
ATOM 1518 C CA . TYR A 1 188 ? 20.607 17.819 4.479 1.00 49.53 188 TYR A CA 1
ATOM 1519 C C . TYR A 1 188 ? 20.267 16.709 3.502 1.00 49.53 188 TYR A C 1
ATOM 1521 O O . TYR A 1 188 ? 19.350 15.917 3.696 1.00 49.53 188 TYR A O 1
ATOM 1529 N N . THR A 1 189 ? 20.996 16.714 2.397 1.00 50.03 189 THR A N 1
ATOM 1530 C CA . THR A 1 189 ? 21.125 15.525 1.574 1.00 50.03 189 THR A CA 1
ATOM 1531 C C . THR A 1 189 ? 22.170 14.673 2.265 1.00 50.03 189 THR A C 1
ATOM 1533 O O . THR A 1 189 ? 23.317 15.096 2.413 1.00 50.03 189 THR A O 1
ATOM 1536 N N . ASP A 1 190 ? 21.767 13.512 2.773 1.00 45.66 190 ASP A N 1
ATOM 1537 C CA . ASP A 1 190 ? 22.754 12.497 3.100 1.00 45.66 190 ASP A CA 1
ATOM 1538 C C . ASP A 1 190 ? 23.500 12.204 1.795 1.00 45.66 190 ASP A C 1
ATOM 1540 O O . ASP A 1 190 ? 22.943 11.640 0.861 1.00 45.66 190 ASP A O 1
ATOM 1544 N N . THR A 1 191 ? 24.738 12.672 1.677 1.00 44.34 191 THR A N 1
ATOM 1545 C CA . THR A 1 191 ? 25.536 12.505 0.460 1.00 44.34 191 THR A CA 1
ATOM 1546 C C . THR A 1 191 ? 25.923 11.045 0.220 1.00 44.34 191 THR A C 1
ATOM 1548 O O . THR A 1 191 ? 26.411 10.731 -0.863 1.00 44.34 191 THR A O 1
ATOM 1551 N N . SER A 1 192 ? 25.673 10.145 1.182 1.00 46.78 192 SER A N 1
ATOM 1552 C CA . SER A 1 192 ? 25.740 8.694 0.970 1.00 46.78 192 SER A CA 1
ATOM 1553 C C . SER A 1 192 ? 24.491 8.123 0.279 1.00 46.78 192 SER A C 1
ATOM 1555 O O . SER A 1 192 ? 24.551 7.050 -0.316 1.00 46.78 192 SER A O 1
ATOM 1557 N N . LEU A 1 193 ? 23.398 8.889 0.258 1.00 45.19 193 LEU A N 1
ATOM 1558 C CA . LEU A 1 193 ? 22.198 8.698 -0.548 1.00 45.19 193 LEU A CA 1
ATOM 1559 C C . LEU A 1 193 ? 22.132 9.844 -1.561 1.00 45.19 193 LEU A C 1
ATOM 1561 O O . LEU A 1 193 ? 21.293 10.743 -1.457 1.00 45.19 193 LEU A O 1
ATOM 1565 N N . ALA A 1 194 ? 23.033 9.850 -2.549 1.00 48.81 194 ALA A N 1
ATOM 1566 C CA . ALA A 1 194 ? 22.823 10.686 -3.726 1.00 48.81 194 ALA A CA 1
ATOM 1567 C C . ALA A 1 194 ? 21.371 10.475 -4.177 1.00 48.81 194 ALA A C 1
ATOM 1569 O O . ALA A 1 194 ? 20.932 9.336 -4.308 1.00 48.81 194 ALA A O 1
ATOM 1570 N N . ALA A 1 195 ? 20.602 11.563 -4.267 1.00 49.25 195 ALA A N 1
ATOM 1571 C CA . ALA A 1 195 ? 19.165 11.526 -4.492 1.00 49.25 195 ALA A CA 1
ATOM 1572 C C . ALA A 1 195 ? 18.881 10.949 -5.881 1.00 49.25 195 ALA A C 1
ATOM 1574 O O . ALA A 1 195 ? 18.697 11.670 -6.861 1.00 49.25 195 ALA A O 1
ATOM 1575 N N . TYR A 1 196 ? 18.889 9.626 -5.967 1.00 61.78 196 TYR A N 1
ATOM 1576 C CA . TYR A 1 196 ? 18.509 8.886 -7.142 1.00 61.78 196 TYR A CA 1
ATOM 1577 C C . TYR A 1 196 ? 16.994 9.020 -7.219 1.00 61.78 196 TYR A C 1
ATOM 1579 O O . TYR A 1 196 ? 16.233 8.355 -6.524 1.00 61.78 196 TYR A O 1
ATOM 1587 N N . SER A 1 197 ? 16.539 9.997 -7.994 1.00 72.62 197 SER A N 1
ATOM 1588 C CA . SER A 1 197 ? 15.156 10.002 -8.433 1.00 72.62 197 SER A CA 1
ATOM 1589 C C . SER A 1 197 ? 15.014 8.874 -9.451 1.00 72.62 197 SER A C 1
ATOM 1591 O O . SER A 1 197 ? 15.903 8.730 -10.295 1.00 72.62 197 SER A O 1
ATOM 1593 N N . PRO A 1 198 ? 13.906 8.117 -9.461 1.00 75.38 198 PRO A N 1
ATOM 1594 C CA . PRO A 1 198 ? 13.650 7.205 -10.568 1.00 75.38 198 PRO A CA 1
ATOM 1595 C C . PRO A 1 198 ? 13.602 7.948 -11.917 1.00 75.38 198 PRO A C 1
ATOM 1597 O O . PRO A 1 198 ? 13.901 7.351 -12.940 1.00 75.38 198 PRO A O 1
ATOM 1600 N N . ASN A 1 199 ? 13.351 9.268 -11.922 1.00 79.50 199 ASN A N 1
ATOM 1601 C CA . ASN A 1 199 ? 13.457 10.123 -13.114 1.00 79.50 199 ASN A CA 1
ATOM 1602 C C . ASN A 1 199 ? 14.886 10.233 -13.679 1.00 79.50 199 ASN A C 1
ATOM 1604 O O . ASN A 1 199 ? 15.064 10.710 -14.795 1.00 79.50 199 ASN A O 1
ATOM 1608 N N . GLY A 1 200 ? 15.910 9.861 -12.905 1.00 86.19 200 GLY A N 1
ATOM 1609 C CA . GLY A 1 200 ? 17.296 9.806 -13.370 1.00 86.19 200 GLY A CA 1
ATOM 1610 C C . GLY A 1 200 ? 17.588 8.587 -14.244 1.00 86.19 200 GLY A C 1
ATOM 1611 O O . GLY A 1 200 ? 18.621 8.559 -14.911 1.00 86.19 200 GLY A O 1
ATOM 1612 N N . PHE A 1 201 ? 16.691 7.597 -14.253 1.00 93.19 201 PHE A N 1
ATOM 1613 C CA . PHE A 1 201 ? 16.789 6.458 -15.145 1.00 93.19 201 PHE A CA 1
ATOM 1614 C C . PHE A 1 201 ? 16.316 6.841 -16.549 1.00 93.19 201 PHE A C 1
ATOM 1616 O O . PHE A 1 201 ? 15.175 7.261 -16.748 1.00 93.19 201 PHE A O 1
ATOM 1623 N N . ILE A 1 202 ? 17.194 6.660 -17.533 1.00 95.00 202 ILE A N 1
ATOM 1624 C CA . ILE A 1 202 ? 16.900 6.922 -18.940 1.00 95.00 202 ILE A CA 1
ATOM 1625 C C . ILE A 1 202 ? 16.943 5.586 -19.680 1.00 95.00 202 ILE A C 1
ATOM 1627 O O . ILE A 1 202 ? 17.991 4.949 -19.771 1.00 95.00 202 ILE A O 1
ATOM 1631 N N . ASN A 1 203 ? 15.801 5.136 -20.193 1.00 94.62 203 ASN A N 1
ATOM 1632 C CA . ASN A 1 203 ? 15.658 3.778 -20.710 1.00 94.62 203 ASN A CA 1
ATOM 1633 C C . ASN A 1 203 ? 16.426 3.522 -22.018 1.00 94.62 203 ASN A C 1
ATOM 1635 O O . ASN A 1 203 ? 16.744 2.372 -22.283 1.00 94.62 203 ASN A O 1
ATOM 1639 N N . ASP A 1 204 ? 16.750 4.549 -22.808 1.00 94.25 204 ASP A N 1
ATOM 1640 C CA . ASP A 1 204 ? 17.532 4.442 -24.051 1.00 94.25 204 ASP A CA 1
ATOM 1641 C C . ASP A 1 204 ? 19.042 4.701 -23.866 1.00 94.25 204 ASP A C 1
ATOM 1643 O O . ASP A 1 204 ? 19.819 4.564 -24.815 1.00 94.25 204 ASP A O 1
ATOM 1647 N N . ALA A 1 205 ? 19.484 5.045 -22.652 1.00 95.88 205 ALA A N 1
ATOM 1648 C CA . ALA A 1 205 ? 20.893 5.267 -22.350 1.00 95.88 205 ALA A CA 1
ATOM 1649 C C . ALA A 1 205 ? 21.630 3.956 -22.033 1.00 95.88 205 ALA A C 1
ATOM 1651 O O . ALA A 1 205 ? 21.056 2.992 -21.536 1.00 95.88 205 ALA A O 1
ATOM 1652 N N . ASN A 1 206 ? 22.946 3.929 -22.258 1.00 97.19 206 ASN A N 1
ATOM 1653 C CA . ASN A 1 206 ? 23.767 2.750 -21.973 1.00 97.19 206 ASN A CA 1
ATOM 1654 C C . ASN A 1 206 ? 23.747 2.390 -20.476 1.00 97.19 206 ASN A C 1
ATOM 1656 O O . ASN A 1 206 ? 24.041 3.226 -19.619 1.00 97.19 206 ASN A O 1
ATOM 1660 N N . PHE A 1 207 ? 23.476 1.122 -20.169 1.00 97.44 207 PHE A N 1
ATOM 1661 C CA . PHE A 1 207 ? 23.550 0.547 -18.824 1.00 97.44 207 PHE A CA 1
ATOM 1662 C C . PHE A 1 207 ? 24.202 -0.839 -18.859 1.00 97.44 207 PHE A C 1
ATOM 1664 O O . PHE A 1 207 ? 24.262 -1.490 -19.902 1.00 97.44 207 PHE A O 1
ATOM 1671 N N . SER A 1 208 ? 24.687 -1.304 -17.706 1.00 97.81 208 SER A N 1
ATOM 1672 C CA . SER A 1 208 ? 25.194 -2.670 -17.535 1.00 97.81 208 SER A CA 1
ATOM 1673 C C . SER A 1 208 ? 24.322 -3.445 -16.553 1.00 97.81 208 SER A C 1
ATOM 1675 O O . SER A 1 208 ? 24.032 -2.960 -15.463 1.00 97.81 208 SER A O 1
ATOM 1677 N N . ILE A 1 209 ? 23.889 -4.647 -16.930 1.00 98.19 209 ILE A N 1
ATOM 1678 C CA . ILE A 1 209 ? 23.140 -5.529 -16.029 1.00 98.19 209 ILE A CA 1
ATOM 1679 C C . ILE A 1 209 ? 24.131 -6.168 -15.050 1.00 98.19 209 ILE A C 1
ATOM 1681 O O . ILE A 1 209 ? 25.132 -6.746 -15.472 1.00 98.19 209 ILE A O 1
ATOM 1685 N N . LYS A 1 210 ? 23.859 -6.047 -13.750 1.00 98.00 210 LYS A N 1
ATOM 1686 C CA . LYS A 1 210 ? 24.675 -6.615 -12.667 1.00 98.00 210 LYS A CA 1
ATOM 1687 C C . LYS A 1 210 ? 24.129 -7.937 -12.165 1.00 98.00 210 LYS A C 1
ATOM 1689 O O . LYS A 1 210 ? 24.898 -8.872 -11.968 1.00 98.00 210 LYS A O 1
ATOM 1694 N N . GLU A 1 211 ? 22.818 -8.014 -11.981 1.00 97.88 211 GLU A N 1
ATOM 1695 C CA . GLU A 1 211 ? 22.165 -9.176 -11.388 1.00 97.88 211 GLU A CA 1
ATOM 1696 C C . GLU A 1 211 ? 20.784 -9.393 -12.012 1.00 97.88 211 GLU A C 1
ATOM 1698 O O . GLU A 1 211 ? 20.093 -8.431 -12.355 1.00 97.88 211 GLU A O 1
ATOM 1703 N N . ILE A 1 212 ? 20.392 -10.660 -12.174 1.00 98.06 212 ILE A N 1
ATOM 1704 C CA . ILE A 1 212 ? 19.066 -11.069 -12.649 1.00 98.06 212 ILE A CA 1
ATOM 1705 C C . ILE A 1 212 ? 18.563 -12.173 -11.722 1.00 98.06 212 ILE A C 1
ATOM 1707 O O . ILE A 1 212 ? 19.098 -13.280 -11.723 1.00 98.06 212 ILE A O 1
ATOM 1711 N N . ASN A 1 213 ? 17.500 -11.886 -10.978 1.00 97.31 213 ASN A N 1
ATOM 1712 C CA . ASN A 1 213 ? 16.874 -12.812 -10.044 1.00 97.31 213 ASN A CA 1
ATOM 1713 C C . ASN A 1 213 ? 15.413 -13.048 -10.427 1.00 97.31 213 ASN A C 1
ATOM 1715 O O . ASN A 1 213 ? 14.637 -12.103 -10.563 1.00 97.31 213 ASN A O 1
ATOM 1719 N N . LYS A 1 214 ? 15.006 -14.314 -10.564 1.00 96.00 214 LYS A N 1
ATOM 1720 C CA . LYS A 1 214 ? 13.586 -14.656 -10.728 1.00 96.00 214 LYS A CA 1
ATOM 1721 C C . LYS A 1 214 ? 12.836 -14.395 -9.423 1.00 96.00 214 LYS A C 1
ATOM 1723 O O . LYS A 1 214 ? 13.300 -14.779 -8.351 1.00 96.00 214 LYS A O 1
ATOM 1728 N N . SER A 1 215 ? 11.665 -13.780 -9.519 1.00 92.50 215 SER A N 1
ATOM 1729 C CA . SER A 1 215 ? 10.775 -13.540 -8.388 1.00 92.50 215 SER A CA 1
ATOM 1730 C C . SER A 1 215 ? 9.323 -13.831 -8.770 1.00 92.50 215 SER A C 1
ATOM 1732 O O . SER A 1 215 ? 8.941 -13.824 -9.940 1.00 92.50 215 SER A O 1
ATOM 1734 N N . THR A 1 216 ? 8.504 -14.143 -7.769 1.00 88.94 216 THR A N 1
ATOM 1735 C CA . THR A 1 216 ? 7.067 -14.369 -7.950 1.00 88.94 216 THR A CA 1
ATOM 1736 C C . THR A 1 216 ? 6.291 -13.464 -7.014 1.00 88.94 216 THR A C 1
ATOM 1738 O O . THR A 1 216 ? 6.555 -13.463 -5.809 1.00 88.94 216 THR A O 1
ATOM 1741 N N . VAL A 1 217 ? 5.313 -12.736 -7.543 1.00 88.62 217 VAL A N 1
ATOM 1742 C CA . VAL A 1 217 ? 4.425 -11.883 -6.748 1.00 88.62 217 VAL A CA 1
ATOM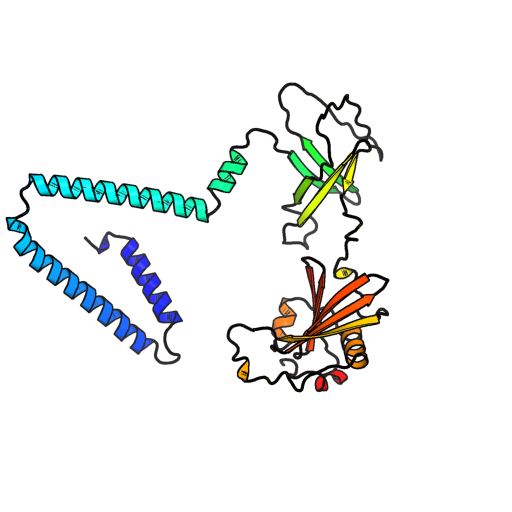 1743 C C . VAL A 1 217 ? 3.094 -12.584 -6.546 1.00 88.62 217 VAL A C 1
ATOM 1745 O O . VAL A 1 217 ? 2.514 -13.132 -7.480 1.00 88.62 217 VAL A O 1
ATOM 1748 N N . ARG A 1 218 ? 2.587 -12.561 -5.310 1.00 84.00 218 ARG A N 1
ATOM 1749 C CA . ARG A 1 218 ? 1.222 -13.007 -5.026 1.00 84.00 218 ARG A CA 1
ATOM 1750 C C . ARG A 1 218 ? 0.251 -11.905 -5.426 1.00 84.00 218 ARG A C 1
ATOM 1752 O O . ARG A 1 218 ? 0.199 -10.877 -4.759 1.00 84.00 218 ARG A O 1
ATOM 1759 N N . ILE A 1 219 ? -0.532 -12.146 -6.470 1.00 83.00 219 ILE A N 1
ATOM 1760 C CA . ILE A 1 219 ? -1.608 -11.240 -6.868 1.00 83.00 219 ILE A CA 1
ATOM 1761 C C . ILE A 1 219 ? -2.889 -11.651 -6.121 1.00 83.00 219 ILE A C 1
ATOM 1763 O O . ILE A 1 219 ? -3.283 -12.819 -6.193 1.00 83.00 219 ILE A O 1
ATOM 1767 N N . PRO A 1 220 ? -3.536 -10.745 -5.365 1.00 77.44 220 PRO A N 1
ATOM 1768 C CA . PRO A 1 220 ? -4.811 -11.035 -4.716 1.00 77.44 220 PRO A CA 1
ATOM 1769 C C . PRO A 1 220 ? -5.879 -11.404 -5.753 1.00 77.44 220 PRO A C 1
ATOM 1771 O O . PRO A 1 220 ? -5.969 -10.769 -6.797 1.00 77.44 220 PRO A O 1
ATOM 1774 N N . ASN A 1 221 ? -6.722 -12.391 -5.445 1.00 78.12 221 ASN A N 1
ATOM 1775 C CA . ASN A 1 221 ? -7.856 -12.825 -6.279 1.00 78.12 221 ASN A CA 1
ATOM 1776 C C . ASN A 1 221 ? -7.506 -13.481 -7.629 1.00 78.12 221 ASN A C 1
ATOM 1778 O O . ASN A 1 221 ? -8.416 -13.757 -8.406 1.00 78.12 221 ASN A O 1
ATOM 1782 N N . ILE A 1 222 ? -6.233 -13.784 -7.900 1.00 76.69 222 ILE A N 1
ATOM 1783 C CA . ILE A 1 222 ? -5.834 -14.618 -9.040 1.00 76.69 222 ILE A CA 1
ATOM 1784 C C . ILE A 1 222 ? -5.363 -15.970 -8.505 1.00 76.69 222 ILE A C 1
ATOM 1786 O O . ILE A 1 222 ? -4.498 -16.043 -7.628 1.00 76.69 222 ILE A O 1
ATOM 1790 N N . ASN A 1 223 ? -5.931 -17.056 -9.033 1.00 72.25 223 ASN A N 1
ATOM 1791 C CA . ASN A 1 223 ? -5.448 -18.404 -8.757 1.00 72.25 223 ASN A CA 1
ATOM 1792 C C . ASN A 1 223 ? -4.060 -18.570 -9.396 1.00 72.25 223 ASN A C 1
ATOM 1794 O O . ASN A 1 223 ? -3.932 -18.970 -10.549 1.00 72.25 223 ASN A O 1
ATOM 1798 N N . ASN A 1 224 ? -3.005 -18.267 -8.631 1.00 65.81 224 ASN A N 1
ATOM 1799 C CA . ASN A 1 224 ? -1.605 -18.355 -9.077 1.00 65.81 224 ASN A CA 1
ATOM 1800 C C . ASN A 1 224 ? -1.196 -19.758 -9.575 1.00 65.81 224 ASN A C 1
ATOM 1802 O O . ASN A 1 224 ? -0.122 -19.910 -10.142 1.00 65.81 224 ASN A O 1
ATOM 1806 N N . SER A 1 225 ? -2.029 -20.779 -9.359 1.00 63.81 225 SER A N 1
ATOM 1807 C CA . SER A 1 225 ? -1.834 -22.142 -9.853 1.00 63.81 225 SER A CA 1
ATOM 1808 C C . SER A 1 225 ? -2.005 -22.297 -11.368 1.00 63.81 225 SER A C 1
ATOM 1810 O O . SER A 1 225 ? -1.599 -23.324 -11.896 1.00 63.81 225 SER A O 1
ATOM 1812 N N . GLU A 1 226 ? -2.604 -21.328 -12.068 1.00 75.56 226 GLU A N 1
ATOM 1813 C CA . GLU A 1 226 ? -2.876 -21.448 -13.511 1.00 75.56 226 GLU A CA 1
ATOM 1814 C C . GLU A 1 226 ? -1.724 -20.975 -14.412 1.00 75.56 226 GLU A C 1
ATOM 1816 O O . GLU A 1 226 ? -1.694 -21.324 -15.590 1.00 75.56 226 GLU A O 1
ATOM 1821 N N . ILE A 1 227 ? -0.762 -20.207 -13.888 1.00 82.44 227 ILE A N 1
ATOM 1822 C CA . ILE A 1 227 ? 0.322 -19.621 -14.691 1.00 82.44 227 ILE A CA 1
ATOM 1823 C C . ILE A 1 227 ? 1.659 -20.243 -14.277 1.00 82.44 227 ILE A C 1
ATOM 1825 O O . ILE A 1 227 ? 2.179 -19.962 -13.197 1.00 82.44 227 ILE A O 1
ATOM 1829 N N . ASP A 1 228 ? 2.234 -21.071 -15.153 1.00 86.06 228 ASP A N 1
ATOM 1830 C CA . ASP A 1 228 ? 3.552 -21.671 -14.934 1.00 86.06 228 ASP A CA 1
ATOM 1831 C C . ASP A 1 228 ? 4.681 -20.668 -15.225 1.00 86.06 228 ASP A C 1
ATOM 1833 O O . ASP A 1 228 ? 5.045 -20.410 -16.373 1.00 86.06 228 ASP A O 1
ATOM 1837 N N . CYS A 1 229 ? 5.269 -20.110 -14.165 1.00 90.56 229 CYS A N 1
ATOM 1838 C CA . CYS A 1 229 ? 6.419 -19.211 -14.272 1.00 90.56 229 CYS A CA 1
ATOM 1839 C C . CYS A 1 229 ? 7.750 -19.933 -14.538 1.00 90.56 229 CYS A C 1
ATOM 1841 O O . CYS A 1 229 ? 8.752 -19.266 -14.809 1.00 90.56 229 CYS A O 1
ATOM 1843 N N . ASN A 1 230 ? 7.812 -21.268 -14.442 1.00 88.81 230 ASN A N 1
ATOM 1844 C CA . ASN A 1 230 ? 9.087 -21.989 -14.494 1.00 88.81 230 ASN A CA 1
ATOM 1845 C C . ASN A 1 230 ? 9.753 -21.885 -15.872 1.00 88.81 230 ASN A C 1
ATOM 1847 O O . ASN A 1 230 ? 10.974 -21.714 -15.952 1.00 88.81 230 ASN A O 1
ATOM 1851 N N . GLY A 1 231 ? 8.952 -21.918 -16.940 1.00 90.19 231 GLY A N 1
ATOM 1852 C CA . GLY A 1 231 ? 9.427 -21.825 -18.323 1.00 90.19 231 GLY A CA 1
ATOM 1853 C C . GLY A 1 231 ? 9.794 -20.412 -18.782 1.00 90.19 231 GLY A C 1
ATOM 1854 O O . GLY A 1 231 ? 10.492 -20.261 -19.782 1.00 90.19 231 GLY A O 1
ATOM 1855 N N . TRP A 1 232 ? 9.367 -19.372 -18.063 1.00 95.75 232 TRP A N 1
ATOM 1856 C CA . TRP A 1 232 ? 9.618 -17.995 -18.473 1.00 95.75 232 TRP A CA 1
ATOM 1857 C C . TRP A 1 232 ? 10.957 -17.478 -17.943 1.00 95.75 232 TRP A C 1
ATOM 1859 O O . TRP A 1 232 ? 11.270 -17.560 -16.750 1.00 95.75 232 TRP A O 1
ATOM 1869 N N . SER A 1 233 ? 11.774 -16.942 -18.844 1.00 96.88 233 SER A N 1
ATOM 1870 C CA . SER A 1 233 ? 13.027 -16.261 -18.532 1.00 96.88 233 SER A CA 1
ATOM 1871 C C . SER A 1 233 ? 13.425 -15.357 -19.684 1.00 96.88 233 SER A C 1
ATOM 1873 O O . SER A 1 233 ? 13.220 -15.721 -20.840 1.00 96.88 233 SER A O 1
ATOM 1875 N N . LEU A 1 234 ? 14.067 -14.239 -19.366 1.00 97.50 234 LEU A N 1
ATOM 1876 C CA . LEU A 1 234 ? 14.710 -13.374 -20.345 1.00 97.50 234 LEU A CA 1
ATOM 1877 C C . LEU A 1 234 ? 16.222 -13.433 -20.139 1.00 97.50 234 LEU A C 1
ATOM 1879 O O . LEU A 1 234 ? 16.700 -13.401 -19.004 1.00 97.50 234 LEU A O 1
ATOM 1883 N N . ASN A 1 235 ? 16.976 -13.520 -21.230 1.00 97.88 235 ASN A N 1
ATOM 1884 C CA . ASN A 1 235 ? 18.423 -13.346 -21.190 1.00 97.88 235 ASN A CA 1
ATOM 1885 C C . ASN A 1 235 ? 18.791 -11.849 -21.135 1.00 97.88 235 ASN A C 1
ATOM 1887 O O . ASN A 1 235 ? 17.952 -10.976 -21.361 1.00 97.88 235 ASN A O 1
ATOM 1891 N N . ALA A 1 236 ? 20.060 -11.540 -20.853 1.00 97.88 236 ALA A N 1
ATOM 1892 C CA . ALA A 1 236 ? 20.528 -10.159 -20.712 1.00 97.88 236 ALA A CA 1
ATOM 1893 C C . ALA A 1 236 ? 20.240 -9.288 -21.953 1.00 97.88 236 ALA A C 1
ATOM 1895 O O . ALA A 1 236 ? 19.809 -8.150 -21.811 1.00 97.88 236 ALA A O 1
ATOM 1896 N N . GLN A 1 237 ? 20.404 -9.833 -23.164 1.00 98.06 237 GLN A N 1
ATOM 1897 C CA . GLN A 1 237 ? 20.153 -9.103 -24.410 1.00 98.06 237 GLN A CA 1
ATOM 1898 C C . GLN A 1 237 ? 18.662 -8.796 -24.608 1.00 98.06 237 GLN A C 1
ATOM 1900 O O . GLN A 1 237 ? 18.304 -7.690 -25.004 1.00 98.06 237 GLN A O 1
ATOM 1905 N N . GLN A 1 238 ? 17.787 -9.754 -24.295 1.00 98.12 238 GLN A N 1
ATOM 1906 C CA . GLN A 1 238 ? 16.336 -9.566 -24.324 1.00 98.12 238 GLN A CA 1
ATOM 1907 C C . GLN A 1 238 ? 15.899 -8.509 -23.308 1.00 98.12 238 GLN A C 1
ATOM 1909 O O . GLN A 1 238 ? 15.099 -7.647 -23.651 1.00 98.12 238 GLN A O 1
ATOM 1914 N N . ILE A 1 239 ? 16.459 -8.526 -22.094 1.00 98.19 239 ILE A N 1
ATOM 1915 C CA . ILE A 1 239 ? 16.188 -7.508 -21.068 1.00 98.19 239 ILE A CA 1
ATOM 1916 C C . ILE A 1 239 ? 16.615 -6.124 -21.564 1.00 98.19 239 ILE A C 1
ATOM 1918 O O . ILE A 1 239 ? 15.830 -5.184 -21.477 1.00 98.19 239 ILE A O 1
ATOM 1922 N N . THR A 1 240 ? 17.817 -5.999 -22.136 1.00 97.88 240 THR A N 1
ATOM 1923 C CA . THR A 1 240 ? 18.290 -4.730 -22.702 1.00 97.88 240 THR A CA 1
ATOM 1924 C C . THR A 1 240 ? 17.366 -4.223 -23.808 1.00 97.88 240 THR A C 1
ATOM 1926 O O . THR A 1 240 ? 16.963 -3.063 -23.779 1.00 97.88 240 THR A O 1
ATOM 1929 N N . ASN A 1 241 ? 16.964 -5.089 -24.742 1.00 97.69 241 ASN A N 1
ATOM 1930 C CA . ASN A 1 241 ? 16.038 -4.719 -25.814 1.00 97.69 241 ASN A CA 1
ATOM 1931 C C . ASN A 1 241 ? 14.671 -4.288 -25.267 1.00 97.69 241 ASN A C 1
ATOM 1933 O O . ASN A 1 241 ? 14.122 -3.281 -25.713 1.00 97.69 241 ASN A O 1
ATOM 1937 N N . VAL A 1 242 ? 14.140 -5.020 -24.282 1.00 97.69 242 VAL A N 1
ATOM 1938 C CA . VAL A 1 242 ? 12.861 -4.699 -23.644 1.00 97.69 242 VAL A CA 1
ATOM 1939 C C . VAL A 1 242 ? 12.929 -3.338 -22.961 1.00 97.69 242 VAL A C 1
ATOM 1941 O O . VAL A 1 242 ? 12.039 -2.523 -23.191 1.00 97.69 242 VAL A O 1
ATOM 1944 N N . ILE A 1 243 ? 13.973 -3.059 -22.178 1.00 97.62 243 ILE A N 1
ATOM 1945 C CA . ILE A 1 243 ? 14.156 -1.772 -21.492 1.00 97.62 243 ILE A CA 1
ATOM 1946 C C . ILE A 1 243 ? 14.269 -0.624 -22.507 1.00 97.62 243 ILE A C 1
ATOM 1948 O O . ILE A 1 243 ? 13.491 0.329 -22.434 1.00 97.62 243 ILE A O 1
ATOM 1952 N N . ASN A 1 244 ? 15.151 -0.751 -23.504 1.00 97.69 244 ASN A N 1
ATOM 1953 C CA . ASN A 1 244 ? 15.399 0.294 -24.504 1.00 97.69 244 ASN A CA 1
ATOM 1954 C C . ASN A 1 244 ? 14.151 0.656 -25.317 1.00 97.69 244 ASN A C 1
ATOM 1956 O O . ASN A 1 244 ? 13.976 1.802 -25.720 1.00 97.69 244 ASN A O 1
ATOM 1960 N N . GLN A 1 245 ? 13.276 -0.317 -25.571 1.00 97.19 245 GLN A N 1
ATOM 1961 C CA . GLN A 1 245 ? 12.079 -0.132 -26.395 1.00 97.19 245 GLN A CA 1
ATOM 1962 C C . GLN A 1 245 ? 10.810 0.163 -25.586 1.00 97.19 245 GLN A C 1
ATOM 1964 O O . GLN A 1 245 ? 9.750 0.401 -26.174 1.00 97.19 245 GLN A O 1
ATOM 1969 N N . SER A 1 246 ? 10.884 0.130 -24.254 1.00 97.19 246 SER A N 1
ATOM 1970 C CA . SER A 1 246 ? 9.733 0.446 -23.410 1.00 97.19 246 SER A CA 1
ATOM 1971 C C . SER A 1 246 ? 9.488 1.953 -23.360 1.00 97.19 246 SER A C 1
ATOM 1973 O O . SER A 1 246 ? 10.408 2.756 -23.475 1.00 97.19 246 SER A O 1
ATOM 1975 N N . LYS A 1 247 ? 8.230 2.356 -23.197 1.00 96.88 247 LYS A N 1
ATOM 1976 C CA . LYS A 1 247 ? 7.834 3.763 -23.065 1.00 96.88 247 LYS A CA 1
ATOM 1977 C C . LYS A 1 247 ? 7.324 4.018 -21.663 1.00 96.88 247 LYS A C 1
ATOM 1979 O O . LYS A 1 247 ? 6.689 3.138 -21.094 1.00 96.88 247 LYS A O 1
ATOM 1984 N N . HIS A 1 248 ? 7.580 5.210 -21.136 1.00 96.19 248 HIS A N 1
ATOM 1985 C CA . HIS A 1 248 ? 6.971 5.652 -19.887 1.00 96.19 248 HIS A CA 1
ATOM 1986 C C . HIS A 1 248 ? 5.442 5.557 -19.992 1.00 96.19 248 HIS A C 1
ATOM 1988 O O . HIS A 1 248 ? 4.868 6.033 -20.976 1.00 96.19 248 HIS A O 1
ATOM 1994 N N . ILE A 1 249 ? 4.800 4.954 -18.993 1.00 95.19 249 ILE A N 1
ATOM 1995 C CA . ILE A 1 249 ? 3.342 4.838 -18.901 1.00 95.19 249 ILE A CA 1
ATOM 1996 C C . ILE A 1 249 ? 2.860 5.388 -17.563 1.00 95.19 249 ILE A C 1
ATOM 1998 O O . ILE A 1 249 ? 3.528 5.255 -16.539 1.00 95.19 249 ILE A O 1
ATOM 2002 N N . GLU A 1 250 ? 1.688 6.014 -17.575 1.00 91.94 250 GLU A N 1
ATOM 2003 C CA . GLU A 1 250 ? 1.011 6.404 -16.341 1.00 91.94 250 GLU A CA 1
ATOM 2004 C C . GLU A 1 250 ? 0.414 5.167 -15.661 1.00 91.94 250 GLU A C 1
ATOM 2006 O O . GLU A 1 250 ? 0.015 4.210 -16.330 1.00 91.94 250 GLU A O 1
ATOM 2011 N N . SER A 1 251 ? 0.323 5.189 -14.331 1.00 85.25 251 SER A N 1
ATOM 2012 C CA . SER A 1 251 ? -0.180 4.051 -13.549 1.00 85.25 251 SER A CA 1
ATOM 2013 C C . SER A 1 251 ? -1.594 3.617 -13.958 1.00 85.25 251 SER A C 1
ATOM 2015 O O . SER A 1 251 ? -1.906 2.435 -13.895 1.00 85.25 251 SER A O 1
ATOM 2017 N N . GLU A 1 252 ? -2.434 4.549 -14.421 1.00 87.00 252 GLU A N 1
ATOM 2018 C CA . GLU A 1 252 ? -3.792 4.256 -14.907 1.00 87.00 252 GLU A CA 1
ATOM 2019 C C . GLU A 1 252 ? -3.790 3.497 -16.245 1.00 87.00 252 GLU A C 1
ATOM 2021 O O . GLU A 1 252 ? -4.658 2.665 -16.499 1.00 87.00 252 GLU A O 1
ATOM 2026 N N . VAL A 1 253 ? -2.807 3.760 -17.110 1.00 86.06 253 VAL A N 1
ATOM 2027 C CA . VAL A 1 253 ? -2.664 3.080 -18.409 1.00 86.06 253 VAL A CA 1
ATOM 2028 C C . VAL A 1 253 ? -2.117 1.671 -18.212 1.00 86.06 253 VAL A C 1
ATOM 2030 O O . VAL A 1 253 ? -2.517 0.744 -18.911 1.00 86.06 253 VAL A O 1
ATOM 2033 N N . TRP A 1 254 ? -1.233 1.499 -17.230 1.00 87.19 254 TRP A N 1
ATOM 2034 C CA . TRP A 1 254 ? -0.624 0.212 -16.913 1.00 87.19 254 TRP A CA 1
ATOM 2035 C C . TRP A 1 254 ? -1.656 -0.892 -16.646 1.00 87.19 254 TRP A C 1
ATOM 2037 O O . TRP A 1 254 ? -1.547 -1.964 -17.240 1.00 87.19 254 TRP A O 1
ATOM 2047 N N . GLU A 1 255 ? -2.665 -0.624 -15.813 1.00 84.12 255 GLU A N 1
ATOM 2048 C CA . GLU A 1 255 ? -3.703 -1.610 -15.469 1.00 84.12 255 GLU A CA 1
ATOM 2049 C C . GLU A 1 255 ? -4.603 -1.979 -16.659 1.00 84.12 255 GLU A C 1
ATOM 2051 O O . GLU A 1 255 ? -5.165 -3.073 -16.685 1.00 84.12 255 GLU A O 1
ATOM 2056 N N . ASN A 1 256 ? -4.728 -1.084 -17.644 1.00 89.12 256 ASN A N 1
ATOM 2057 C CA . ASN A 1 256 ? -5.596 -1.269 -18.807 1.00 89.12 256 ASN A CA 1
ATOM 2058 C C . ASN A 1 256 ? -4.880 -1.972 -19.971 1.00 89.12 256 ASN A C 1
ATOM 2060 O O . ASN A 1 256 ? -5.442 -2.873 -20.589 1.00 89.12 256 ASN A O 1
ATOM 2064 N N . ASP A 1 257 ? -3.638 -1.583 -20.266 1.00 89.75 257 ASP A N 1
ATOM 2065 C CA . ASP A 1 257 ? -2.922 -2.046 -21.461 1.00 89.75 257 ASP A CA 1
ATOM 2066 C C . ASP A 1 257 ? -2.177 -3.373 -21.234 1.00 89.75 257 ASP A C 1
ATOM 2068 O O . ASP A 1 257 ? -1.911 -4.127 -22.182 1.00 89.75 257 ASP A O 1
ATOM 2072 N N . PHE A 1 258 ? -1.805 -3.671 -19.985 1.00 92.94 258 PHE A N 1
ATOM 2073 C CA . PHE A 1 258 ? -0.904 -4.774 -19.664 1.00 92.94 258 PHE A CA 1
ATOM 2074 C C . PHE A 1 258 ? -1.516 -5.761 -18.674 1.00 92.94 258 PHE A C 1
ATOM 2076 O O . PHE A 1 258 ? -2.115 -5.407 -17.665 1.00 92.94 258 PHE A O 1
ATOM 2083 N N . SER A 1 259 ? -1.310 -7.053 -18.934 1.00 90.44 259 SER A N 1
ATOM 2084 C CA . SER A 1 259 ? -1.745 -8.093 -18.004 1.00 90.44 259 SER A CA 1
ATOM 2085 C C . SER A 1 259 ? -0.828 -8.141 -16.780 1.00 90.44 259 SER A C 1
ATOM 2087 O O . SER A 1 259 ? 0.387 -8.260 -16.907 1.00 90.44 259 SER A O 1
ATOM 2089 N N . THR A 1 260 ? -1.390 -8.142 -15.575 1.00 88.44 260 THR A N 1
ATOM 2090 C CA . THR A 1 260 ? -0.617 -8.430 -14.360 1.00 88.44 260 THR A CA 1
ATOM 2091 C C . THR A 1 260 ? -0.507 -9.941 -14.174 1.00 88.44 260 THR A C 1
ATOM 2093 O O . THR A 1 260 ? -1.495 -10.616 -13.887 1.00 88.44 260 THR A O 1
ATOM 2096 N N . VAL A 1 261 ? 0.695 -10.492 -14.348 1.00 92.25 261 VAL A N 1
ATOM 2097 C CA . VAL A 1 261 ? 0.978 -11.920 -14.122 1.00 92.25 261 VAL A CA 1
ATOM 2098 C C . VAL A 1 261 ? 1.976 -12.093 -12.972 1.00 92.25 261 VAL A C 1
ATOM 2100 O O . VAL A 1 261 ? 2.780 -11.192 -12.724 1.00 92.25 261 VAL A O 1
ATOM 2103 N N . PRO A 1 262 ? 1.945 -13.219 -12.233 1.00 93.56 262 PRO A N 1
ATOM 2104 C CA . PRO A 1 262 ? 2.758 -13.387 -11.026 1.00 93.56 262 PRO A CA 1
ATOM 2105 C C . PRO A 1 262 ? 4.261 -13.527 -11.309 1.00 93.56 262 PRO A C 1
ATOM 2107 O O . PRO A 1 262 ? 5.065 -13.406 -10.385 1.00 93.56 262 PRO A O 1
ATOM 2110 N N . CYS A 1 263 ? 4.654 -13.787 -12.558 1.00 95.00 263 CYS A N 1
ATOM 2111 C CA . CYS A 1 263 ? 6.039 -14.038 -12.945 1.00 95.00 263 CYS A CA 1
ATOM 2112 C C . CYS A 1 263 ? 6.808 -12.724 -13.140 1.00 95.00 263 CYS A C 1
ATOM 2114 O O . CYS A 1 263 ? 6.452 -11.922 -14.009 1.00 95.00 263 CYS A O 1
ATOM 2116 N N . MET A 1 264 ? 7.875 -12.518 -12.360 1.00 96.56 264 MET A N 1
ATOM 2117 C CA . MET A 1 264 ? 8.715 -11.321 -12.425 1.00 96.56 264 MET A CA 1
ATOM 2118 C C . MET A 1 264 ? 10.214 -11.648 -12.473 1.00 96.56 264 MET A C 1
ATOM 2120 O O . MET A 1 264 ? 10.676 -12.697 -12.019 1.00 96.56 264 MET A O 1
ATOM 2124 N N . LEU A 1 265 ? 10.985 -10.720 -13.032 1.00 97.50 265 LEU A N 1
ATOM 2125 C CA . LEU A 1 265 ? 12.442 -10.689 -12.969 1.00 97.50 265 LEU A CA 1
ATOM 2126 C C . LEU A 1 265 ? 12.863 -9.424 -12.229 1.00 97.50 265 LEU A C 1
ATOM 2128 O O . LEU A 1 265 ? 12.560 -8.321 -12.672 1.00 97.50 265 LEU A O 1
ATOM 2132 N N . ASN A 1 266 ? 13.586 -9.585 -11.128 1.00 97.69 266 ASN A N 1
ATOM 2133 C CA . ASN A 1 266 ? 14.287 -8.495 -10.467 1.00 97.69 266 ASN A CA 1
ATOM 2134 C C . ASN A 1 266 ? 15.651 -8.341 -11.146 1.00 97.69 266 ASN A C 1
ATOM 2136 O O . ASN A 1 266 ? 16.472 -9.258 -11.111 1.00 97.69 266 ASN A O 1
ATOM 2140 N N . VAL A 1 267 ? 15.878 -7.201 -11.782 1.00 97.88 267 VAL A N 1
ATOM 2141 C CA . VAL A 1 267 ? 17.089 -6.883 -12.531 1.00 97.88 267 VAL A CA 1
ATOM 2142 C C . VAL A 1 267 ? 17.772 -5.702 -11.861 1.00 97.88 267 VAL A C 1
ATOM 2144 O O . VAL A 1 267 ? 17.197 -4.619 -11.764 1.00 97.88 267 VAL A O 1
ATOM 2147 N N . GLN A 1 268 ? 19.017 -5.891 -11.439 1.00 97.25 268 GLN A N 1
ATOM 2148 C CA . GLN A 1 268 ? 19.852 -4.792 -10.978 1.00 97.25 268 GLN A CA 1
ATOM 2149 C C . GLN A 1 268 ? 20.692 -4.290 -12.146 1.00 97.25 268 GLN A C 1
ATOM 2151 O O . GLN A 1 268 ? 21.453 -5.057 -12.744 1.00 97.25 268 GLN A O 1
ATOM 2156 N N . ILE A 1 269 ? 20.571 -3.007 -12.472 1.00 96.69 269 ILE A N 1
ATOM 2157 C CA . ILE A 1 269 ? 21.349 -2.374 -13.538 1.00 96.69 269 ILE A CA 1
ATOM 2158 C C . ILE A 1 269 ? 22.208 -1.245 -12.979 1.00 96.69 269 ILE A C 1
ATOM 2160 O O . ILE A 1 269 ? 21.828 -0.595 -12.013 1.00 96.69 269 ILE A O 1
ATOM 2164 N N . GLU A 1 270 ? 23.351 -0.990 -13.603 1.00 95.69 270 GLU A N 1
ATOM 2165 C CA . GLU A 1 270 ? 24.177 0.186 -13.349 1.00 95.69 270 GLU A CA 1
ATOM 2166 C C . GLU A 1 270 ? 24.137 1.118 -14.562 1.00 95.69 270 GLU A C 1
ATOM 2168 O O . GLU A 1 270 ? 24.524 0.718 -15.664 1.00 95.69 270 GLU A O 1
ATOM 2173 N N . GLN A 1 271 ? 23.705 2.360 -14.356 1.00 95.69 271 GLN A N 1
ATOM 2174 C CA . GLN A 1 271 ? 23.681 3.416 -15.367 1.00 95.69 271 GLN A CA 1
ATOM 2175 C C . GLN A 1 271 ? 24.331 4.673 -14.787 1.00 95.69 271 GLN A C 1
ATOM 2177 O O . GLN A 1 271 ? 23.944 5.135 -13.720 1.00 95.69 271 GLN A O 1
ATOM 2182 N N . ALA A 1 272 ? 25.345 5.209 -15.473 1.00 93.69 272 ALA A N 1
ATOM 2183 C CA . ALA A 1 272 ? 26.109 6.378 -15.017 1.00 93.69 272 ALA A CA 1
ATOM 2184 C C . ALA A 1 272 ? 26.652 6.261 -13.568 1.00 93.69 272 ALA A C 1
ATOM 2186 O O . ALA A 1 272 ? 26.684 7.242 -12.830 1.00 93.69 272 ALA A O 1
ATOM 2187 N N . GLY A 1 273 ? 27.070 5.056 -13.155 1.00 91.44 273 GLY A N 1
ATOM 2188 C CA . GLY A 1 273 ? 27.567 4.781 -11.797 1.00 91.44 273 GLY A CA 1
ATOM 2189 C C . GLY A 1 273 ? 26.473 4.653 -10.729 1.00 91.44 273 GLY A C 1
ATOM 2190 O O . GLY A 1 273 ? 26.780 4.601 -9.541 1.00 91.44 273 GLY A O 1
ATOM 2191 N N . VAL A 1 274 ? 25.201 4.620 -11.136 1.00 89.50 274 VAL A N 1
ATOM 2192 C CA . VAL A 1 274 ? 24.037 4.484 -10.254 1.00 89.50 274 VAL A CA 1
ATOM 2193 C C . VAL A 1 274 ? 23.412 3.111 -10.424 1.00 89.50 274 VAL A C 1
ATOM 2195 O O . VAL A 1 274 ? 23.145 2.690 -11.549 1.00 89.50 274 VAL A O 1
ATOM 2198 N N . LEU A 1 275 ? 23.147 2.430 -9.309 1.00 92.88 275 LEU A N 1
ATOM 2199 C CA . LEU A 1 275 ? 22.454 1.146 -9.297 1.00 92.88 275 LEU A CA 1
ATOM 2200 C C . LEU A 1 275 ? 20.937 1.350 -9.215 1.00 92.88 275 LEU A C 1
ATOM 2202 O O . LEU A 1 275 ? 20.440 1.900 -8.236 1.00 92.88 275 LEU A O 1
ATOM 2206 N N . TYR A 1 276 ? 20.207 0.852 -10.211 1.00 94.38 276 TYR A N 1
ATOM 2207 C CA . TYR A 1 276 ? 18.745 0.840 -10.241 1.00 94.38 276 TYR A CA 1
ATOM 2208 C C . TYR A 1 276 ? 18.216 -0.584 -10.069 1.00 94.38 276 TYR A C 1
ATOM 2210 O O . TYR A 1 276 ? 18.770 -1.536 -10.625 1.00 94.38 276 TYR A O 1
ATOM 2218 N N . GLN A 1 277 ? 17.124 -0.717 -9.315 1.00 95.75 277 GLN A N 1
ATOM 2219 C CA . GLN A 1 277 ? 16.374 -1.962 -9.168 1.00 95.75 277 GLN A CA 1
ATOM 2220 C C . GLN A 1 277 ? 15.158 -1.917 -10.094 1.00 95.75 277 GLN A C 1
ATOM 2222 O O . GLN A 1 277 ? 14.234 -1.126 -9.889 1.00 95.75 277 GLN A O 1
ATOM 2227 N N . ILE A 1 278 ? 15.173 -2.760 -11.121 1.00 97.12 278 ILE A N 1
ATOM 2228 C CA . ILE A 1 278 ? 14.111 -2.868 -12.119 1.00 97.12 278 ILE A CA 1
ATOM 2229 C C . ILE A 1 278 ? 13.358 -4.174 -11.908 1.00 97.12 278 ILE A C 1
ATOM 2231 O O . ILE A 1 278 ? 13.964 -5.227 -11.738 1.00 97.12 278 ILE A O 1
ATOM 2235 N N . GLN A 1 279 ? 12.033 -4.130 -11.951 1.00 97.56 279 GLN A N 1
ATOM 2236 C CA . GLN A 1 279 ? 11.195 -5.324 -11.968 1.00 97.56 279 GLN A CA 1
ATOM 2237 C C . GLN A 1 279 ? 10.566 -5.462 -13.346 1.00 97.56 279 GLN A C 1
ATOM 2239 O O . GLN A 1 279 ? 9.803 -4.598 -13.754 1.00 97.56 279 GLN A O 1
ATOM 2244 N N . VAL A 1 280 ? 10.880 -6.533 -14.070 1.00 97.50 280 VAL A N 1
ATOM 2245 C CA . VAL A 1 280 ? 10.277 -6.845 -15.373 1.00 97.50 280 VAL A CA 1
ATOM 2246 C C . VAL A 1 280 ? 9.203 -7.902 -15.169 1.00 97.50 280 VAL A C 1
ATOM 2248 O O . VAL A 1 280 ? 9.489 -8.989 -14.668 1.00 97.50 280 VAL A O 1
ATOM 2251 N N . ASN A 1 281 ? 7.968 -7.604 -15.553 1.00 96.88 281 ASN A N 1
ATOM 2252 C CA . ASN A 1 281 ? 6.841 -8.515 -15.426 1.00 96.88 281 ASN A CA 1
ATOM 2253 C C . ASN A 1 281 ? 6.612 -9.291 -16.731 1.00 96.88 281 ASN A C 1
ATOM 2255 O O . ASN A 1 281 ? 6.748 -8.747 -17.829 1.00 96.88 281 ASN A O 1
ATOM 2259 N N . ALA A 1 282 ? 6.203 -10.556 -16.626 1.00 96.44 282 ALA A N 1
ATOM 2260 C CA . ALA A 1 282 ? 5.933 -11.390 -17.797 1.00 96.44 282 ALA A CA 1
ATOM 2261 C C . ALA A 1 282 ? 4.702 -10.964 -18.617 1.00 96.44 282 ALA A C 1
ATOM 2263 O O . ALA A 1 282 ? 4.408 -11.605 -19.621 1.00 96.44 282 ALA A O 1
ATOM 2264 N N . GLY A 1 283 ? 3.990 -9.914 -18.205 1.00 94.94 283 GLY A N 1
ATOM 2265 C CA . GLY A 1 283 ? 2.881 -9.302 -18.932 1.00 94.94 283 GLY A CA 1
ATOM 2266 C C . GLY A 1 283 ? 3.252 -8.070 -19.760 1.00 94.94 283 GLY A C 1
ATOM 2267 O O . GLY A 1 283 ? 2.354 -7.348 -20.183 1.00 94.94 283 GLY A O 1
ATOM 2268 N N . GLY A 1 284 ? 4.545 -7.798 -19.977 1.00 95.25 284 GLY A N 1
ATOM 2269 C CA . GLY A 1 284 ? 4.993 -6.780 -20.940 1.00 95.25 284 GLY A CA 1
ATOM 2270 C C . GLY A 1 284 ? 5.291 -5.394 -20.369 1.00 95.25 284 GLY A C 1
ATOM 2271 O O . GLY A 1 284 ? 5.523 -4.461 -21.135 1.00 95.25 284 GLY A O 1
ATOM 2272 N N . TRP A 1 285 ? 5.311 -5.243 -19.046 1.00 96.38 285 TRP A N 1
ATOM 2273 C CA . TRP A 1 285 ? 5.641 -3.989 -18.366 1.00 96.38 285 TRP A CA 1
ATOM 2274 C C . TRP A 1 285 ? 6.828 -4.171 -17.420 1.00 96.38 285 TRP A C 1
ATOM 2276 O O . TRP A 1 285 ? 7.163 -5.287 -17.016 1.00 96.38 285 TRP A O 1
ATOM 2286 N N . LEU A 1 286 ? 7.469 -3.064 -17.059 1.00 96.94 286 LEU A N 1
ATOM 2287 C CA . LEU A 1 286 ? 8.515 -3.028 -16.047 1.00 96.94 286 LEU A CA 1
ATOM 2288 C C . LEU A 1 286 ? 8.351 -1.817 -15.133 1.00 96.94 286 LEU A C 1
ATOM 2290 O O . LEU A 1 286 ? 7.792 -0.798 -15.539 1.00 96.94 286 LEU A O 1
ATOM 2294 N N . SER A 1 287 ? 8.848 -1.921 -13.908 1.00 96.56 287 SER A N 1
ATOM 2295 C CA . SER A 1 287 ? 8.914 -0.805 -12.973 1.00 96.56 287 SER A CA 1
ATOM 2296 C C . SER A 1 287 ? 10.345 -0.534 -12.534 1.00 96.56 287 SER A C 1
ATOM 2298 O O . SER A 1 287 ? 11.160 -1.448 -12.399 1.00 96.56 287 SER A O 1
ATOM 2300 N N . VAL A 1 288 ? 10.652 0.739 -12.312 1.00 96.12 288 VAL A N 1
ATOM 2301 C CA . VAL A 1 288 ? 11.933 1.202 -11.780 1.00 96.12 288 VAL A CA 1
ATOM 2302 C C . VAL A 1 288 ? 11.664 1.750 -10.391 1.00 96.12 288 VAL A C 1
ATOM 2304 O O . VAL A 1 288 ? 10.973 2.760 -10.247 1.00 96.12 288 VAL A O 1
ATOM 2307 N N . ASN A 1 289 ? 12.178 1.061 -9.374 1.00 89.31 289 ASN A N 1
ATOM 2308 C CA . ASN A 1 289 ? 11.967 1.416 -7.976 1.00 89.31 289 ASN A CA 1
ATOM 2309 C C . ASN A 1 289 ? 13.218 2.108 -7.440 1.00 89.31 289 ASN A C 1
ATOM 2311 O O . ASN A 1 289 ? 14.297 1.509 -7.419 1.00 89.31 289 ASN A O 1
ATOM 2315 N N . VAL A 1 290 ? 13.070 3.350 -6.980 1.00 84.44 290 VAL A N 1
ATOM 2316 C CA . VAL A 1 290 ? 14.139 4.057 -6.272 1.00 84.44 290 VAL A CA 1
ATOM 2317 C C . VAL A 1 290 ? 13.556 4.762 -5.055 1.00 84.44 290 VAL A C 1
ATOM 2319 O O . VAL A 1 290 ? 12.732 5.668 -5.187 1.00 84.44 290 VAL A O 1
ATOM 2322 N N . ASN A 1 291 ? 13.994 4.337 -3.867 1.00 81.94 291 ASN A N 1
ATOM 2323 C CA . ASN A 1 291 ? 13.449 4.763 -2.576 1.00 81.94 291 ASN A CA 1
ATOM 2324 C C . ASN A 1 291 ? 11.919 4.572 -2.534 1.00 81.94 291 ASN A C 1
ATOM 2326 O O . ASN A 1 291 ? 11.444 3.452 -2.707 1.00 81.94 291 ASN A O 1
ATOM 2330 N N . ASP A 1 292 ? 11.167 5.662 -2.367 1.00 76.75 292 ASP A N 1
ATOM 2331 C CA . ASP A 1 292 ? 9.704 5.661 -2.234 1.00 76.75 292 ASP A CA 1
ATOM 2332 C C . ASP A 1 292 ? 8.973 6.008 -3.540 1.00 76.75 292 ASP A C 1
ATOM 2334 O O . ASP A 1 292 ? 7.782 6.314 -3.542 1.00 76.75 292 ASP A O 1
ATOM 2338 N N . SER A 1 293 ? 9.687 6.052 -4.665 1.00 83.62 293 SER A N 1
ATOM 2339 C CA . SER A 1 293 ? 9.116 6.411 -5.961 1.00 83.62 293 SER A CA 1
ATOM 2340 C C . SER A 1 293 ? 9.279 5.268 -6.957 1.00 83.62 293 SER A C 1
ATOM 2342 O O . SER A 1 293 ? 10.345 4.659 -7.073 1.00 83.62 293 SER A O 1
ATOM 2344 N N . THR A 1 294 ? 8.210 5.013 -7.706 1.00 91.38 294 THR A N 1
ATOM 2345 C CA . THR A 1 294 ? 8.147 3.970 -8.729 1.00 91.38 294 THR A CA 1
ATOM 2346 C C . THR A 1 294 ? 7.683 4.594 -10.034 1.00 91.38 294 THR A C 1
ATOM 2348 O O . THR A 1 294 ? 6.679 5.305 -10.059 1.00 91.38 294 THR A O 1
ATOM 2351 N N . ILE A 1 295 ? 8.410 4.318 -11.113 1.00 93.81 295 ILE A N 1
ATOM 2352 C CA . ILE A 1 295 ? 8.019 4.688 -12.477 1.00 93.81 295 ILE A CA 1
ATOM 2353 C C . ILE A 1 295 ? 7.739 3.414 -13.258 1.00 93.81 295 ILE A C 1
ATOM 2355 O O . ILE A 1 295 ? 8.465 2.429 -13.116 1.00 93.81 295 ILE A O 1
ATOM 2359 N N . TYR A 1 296 ? 6.704 3.449 -14.092 1.00 95.88 296 TYR A N 1
ATOM 2360 C CA . TYR A 1 296 ? 6.300 2.329 -14.927 1.00 95.88 296 TYR A CA 1
ATOM 2361 C C . TYR A 1 296 ? 6.673 2.577 -16.384 1.00 95.88 296 TYR A C 1
ATOM 2363 O O . TYR A 1 296 ? 6.539 3.684 -16.911 1.00 95.88 296 TYR A O 1
ATOM 2371 N N . TYR A 1 297 ? 7.111 1.513 -17.046 1.00 97.31 297 TYR A N 1
ATOM 2372 C CA . TYR A 1 297 ? 7.328 1.492 -18.481 1.00 97.31 297 TYR A CA 1
ATOM 2373 C C . TYR A 1 297 ? 6.597 0.300 -19.099 1.00 97.31 297 TYR A C 1
ATOM 2375 O O . TYR A 1 297 ? 6.567 -0.794 -18.535 1.00 97.31 297 TYR A O 1
ATOM 2383 N N . GLY A 1 298 ? 6.019 0.510 -20.277 1.00 96.50 298 GLY A N 1
ATOM 2384 C CA . GLY A 1 298 ? 5.312 -0.505 -21.050 1.00 96.50 298 GLY A CA 1
ATOM 2385 C C . GLY A 1 298 ? 6.033 -0.829 -22.352 1.00 96.50 298 GLY A C 1
ATOM 2386 O O . GLY A 1 298 ? 6.466 0.082 -23.067 1.00 96.50 298 GLY A O 1
ATOM 2387 N N . ASN A 1 299 ? 6.148 -2.113 -22.693 1.00 96.44 299 ASN A N 1
ATOM 2388 C CA . ASN A 1 299 ? 6.709 -2.542 -23.968 1.00 96.44 299 ASN A CA 1
ATOM 2389 C C . ASN A 1 299 ? 5.611 -2.633 -25.038 1.00 96.44 299 ASN A C 1
ATOM 2391 O O . ASN A 1 299 ? 4.763 -3.522 -25.016 1.00 96.44 299 ASN A O 1
ATOM 2395 N N . TYR A 1 300 ? 5.640 -1.708 -25.996 1.00 94.62 300 TYR A N 1
ATOM 2396 C CA . TYR A 1 300 ? 4.673 -1.662 -27.099 1.00 94.62 300 TYR A CA 1
ATOM 2397 C C . TYR A 1 300 ? 5.213 -2.267 -28.407 1.00 94.62 300 TYR A C 1
ATOM 2399 O O . TYR A 1 300 ? 4.496 -2.258 -29.412 1.00 94.62 300 TYR A O 1
ATOM 2407 N N . ASN A 1 301 ? 6.461 -2.757 -28.431 1.00 95.50 301 ASN A N 1
ATOM 2408 C CA . ASN A 1 301 ? 7.063 -3.292 -29.651 1.00 95.50 301 ASN A CA 1
ATOM 2409 C C . ASN A 1 301 ? 6.592 -4.732 -29.906 1.00 95.50 301 ASN A C 1
ATOM 2411 O O . ASN A 1 301 ? 6.855 -5.635 -29.116 1.00 95.50 301 ASN A O 1
ATOM 2415 N N . ASN A 1 302 ? 5.957 -4.947 -31.060 1.00 93.94 302 ASN A N 1
ATOM 2416 C CA . ASN A 1 302 ? 5.433 -6.246 -31.479 1.00 93.94 302 ASN A CA 1
ATOM 2417 C C . ASN A 1 302 ? 6.516 -7.328 -31.616 1.00 93.94 302 ASN A C 1
ATOM 2419 O O . ASN A 1 302 ? 6.209 -8.508 -31.463 1.00 93.94 302 ASN A O 1
ATOM 2423 N N . GLU A 1 303 ? 7.769 -6.946 -31.879 1.00 95.25 303 GLU A N 1
ATOM 2424 C CA . GLU A 1 303 ? 8.895 -7.887 -31.957 1.00 95.25 303 GLU A CA 1
ATOM 2425 C C . GLU A 1 303 ? 9.158 -8.595 -30.617 1.00 95.25 303 GLU A C 1
ATOM 2427 O O . GLU A 1 303 ? 9.678 -9.710 -30.601 1.00 95.25 303 GLU A O 1
ATOM 2432 N N . ASN A 1 304 ? 8.746 -7.987 -29.498 1.00 94.75 304 ASN A N 1
ATOM 2433 C CA . ASN A 1 304 ? 8.921 -8.545 -28.160 1.00 94.75 304 ASN A CA 1
ATOM 2434 C C . ASN A 1 304 ? 7.726 -9.371 -27.674 1.00 94.75 304 ASN A C 1
ATOM 2436 O O . ASN A 1 304 ? 7.814 -9.935 -26.588 1.00 94.75 304 ASN A O 1
ATOM 2440 N N . ASN A 1 305 ? 6.621 -9.480 -28.424 1.00 91.75 305 ASN A N 1
ATOM 2441 C CA . ASN A 1 305 ? 5.423 -10.187 -27.941 1.00 91.75 305 ASN A CA 1
ATOM 2442 C C . ASN A 1 305 ? 5.734 -11.645 -27.547 1.00 91.75 305 ASN A C 1
ATOM 2444 O O . ASN A 1 305 ? 5.270 -12.126 -26.521 1.00 91.75 305 ASN A O 1
ATOM 2448 N N . GLY A 1 306 ? 6.619 -12.320 -28.292 1.00 94.31 306 GLY A N 1
ATOM 2449 C CA . GLY A 1 306 ? 7.054 -13.689 -27.979 1.00 94.31 306 GLY A CA 1
ATOM 2450 C C . GLY A 1 306 ? 7.937 -13.830 -26.730 1.00 94.31 306 GLY A C 1
ATOM 2451 O O . GLY A 1 306 ? 8.297 -14.946 -26.367 1.00 94.31 306 GLY A O 1
ATOM 2452 N N . LEU A 1 307 ? 8.316 -12.721 -26.086 1.00 96.12 307 LEU A N 1
ATOM 2453 C CA . LEU A 1 307 ? 9.102 -12.708 -24.849 1.00 96.12 307 LEU A CA 1
ATOM 2454 C C . LEU A 1 307 ? 8.224 -12.724 -23.591 1.00 96.12 307 LEU A C 1
ATOM 2456 O O . LEU A 1 307 ? 8.745 -12.924 -22.494 1.00 96.12 307 LEU A O 1
ATOM 2460 N N . PHE A 1 308 ? 6.915 -12.506 -23.720 1.00 95.75 308 PHE A N 1
ATOM 2461 C CA . PHE A 1 308 ? 5.980 -12.360 -22.605 1.00 95.75 308 PHE A CA 1
ATOM 2462 C C . PHE A 1 308 ? 4.993 -13.534 -22.562 1.00 95.75 308 PHE A C 1
ATOM 2464 O O . PHE A 1 308 ? 4.701 -14.157 -23.578 1.00 95.75 308 PHE A O 1
ATOM 2471 N N . LEU A 1 309 ? 4.505 -13.882 -21.367 1.00 91.38 309 LEU A N 1
ATOM 2472 C CA . LEU A 1 309 ? 3.603 -15.028 -21.174 1.00 91.38 309 LEU A CA 1
ATOM 2473 C C . LEU A 1 309 ? 2.164 -14.729 -21.588 1.00 91.38 309 LEU A C 1
ATOM 2475 O O . LEU A 1 309 ? 1.419 -15.636 -21.952 1.00 91.38 309 LEU A O 1
ATOM 2479 N N . LYS A 1 310 ? 1.755 -13.467 -21.475 1.00 82.69 310 LYS A N 1
ATOM 2480 C CA . LYS A 1 310 ? 0.413 -13.028 -21.828 1.00 82.69 310 LYS A CA 1
ATOM 2481 C C . LYS A 1 310 ? 0.524 -11.731 -22.605 1.00 82.69 310 LYS A C 1
ATOM 2483 O O . LYS A 1 310 ? 1.119 -10.771 -22.118 1.00 82.69 310 LYS A O 1
ATOM 2488 N N . ASP A 1 311 ? -0.044 -11.741 -23.805 1.00 62.56 311 ASP A N 1
ATOM 2489 C CA . ASP A 1 311 ? -0.100 -10.567 -24.664 1.00 62.56 311 ASP A CA 1
ATOM 2490 C C . ASP A 1 311 ? -0.907 -9.432 -24.009 1.00 62.56 311 ASP A C 1
ATOM 2492 O O . ASP A 1 311 ? -1.692 -9.638 -23.072 1.00 62.56 311 ASP A O 1
ATOM 2496 N N . ARG A 1 312 ? -0.700 -8.218 -24.531 1.00 67.00 312 ARG A N 1
ATOM 2497 C CA . ARG A 1 312 ? -1.462 -7.012 -24.175 1.00 67.00 312 ARG A CA 1
ATOM 2498 C C . ARG A 1 312 ? -2.966 -7.281 -24.217 1.00 67.00 312 ARG A C 1
ATOM 2500 O O . ARG A 1 312 ? -3.450 -7.973 -25.117 1.00 67.00 312 ARG A O 1
ATOM 2507 N N . GLN A 1 313 ? -3.696 -6.704 -23.267 1.00 65.06 313 GLN A N 1
ATOM 2508 C CA . GLN A 1 313 ? -5.153 -6.699 -23.336 1.00 65.06 313 GLN A CA 1
ATOM 2509 C C . GLN A 1 313 ? -5.535 -5.719 -24.452 1.00 65.06 313 GLN A C 1
ATOM 2511 O O . GLN A 1 313 ? -5.109 -4.568 -24.440 1.00 65.06 313 GLN A O 1
ATOM 2516 N N . LYS A 1 314 ? -6.207 -6.216 -25.491 1.00 53.62 314 LYS A N 1
ATOM 2517 C CA . LYS A 1 314 ? -6.789 -5.369 -26.538 1.00 53.62 314 LYS A CA 1
ATOM 2518 C C . LYS A 1 314 ? -8.177 -4.921 -26.129 1.00 53.62 314 LYS A C 1
ATOM 2520 O O . LYS A 1 314 ? -8.906 -5.779 -25.583 1.00 53.62 314 LYS A O 1
#